Protein AF-A0A1Q5UHW2-F1 (afdb_monomer_lite)

Radius of gyration: 18.11 Å; chains: 1; bounding box: 44×53×43 Å

Sequence (191 aa):
MKVTAPILPFIASATASCLHGTSLLPRSADGLVEINSFNYTNTGGPLTWYGLSEKNFACSKGKHQSPIDIVTEDIDYAAANSIRFNVPSADNAKFENLGSGLAAFAVVGLVFELPYFSNSTPLFDSVFAHIDDIATPGTYTKTDHLDFTALVAHLNSHGIYRYTGSLTTPPCSEKVAWFLSTEPLPLNVQS

InterPro domains:
  IPR001148 Alpha carbonic anhydrase domain [PF00194] (104-188)
  IPR001148 Alpha carbonic anhydrase domain [PS51144] (1-191)
  IPR001148 Alpha carbonic anhydrase domain [SM01057] (38-190)
  IPR023561 Carbonic anhydrase, alpha-class [PTHR18952] (103-187)
  IPR036398 Alpha carbonic anhydrase domain superfamily [G3DSA:3.10.200.10] (30-102)
  IPR036398 Alpha carbonic anhydrase domain superfamily [G3DSA:3.10.200.10] (103-191)
  IPR036398 Alpha carbonic anhydrase domain superfamily [SSF51069] (37-189)

Structure (mmCIF, N/CA/C/O backbone):
data_AF-A0A1Q5UHW2-F1
#
_entry.id   AF-A0A1Q5UHW2-F1
#
loop_
_atom_site.group_PDB
_atom_site.id
_atom_site.type_symbol
_atom_site.label_atom_id
_atom_site.label_alt_id
_atom_site.label_comp_id
_atom_site.label_asym_id
_atom_site.label_entity_id
_atom_site.label_seq_id
_atom_site.pdbx_PDB_ins_code
_atom_site.Cartn_x
_atom_site.Cartn_y
_atom_site.Cartn_z
_atom_site.occupancy
_atom_site.B_iso_or_equiv
_atom_site.auth_seq_id
_atom_site.auth_comp_id
_atom_site.auth_asym_id
_atom_site.auth_atom_id
_atom_site.pdbx_PDB_model_num
ATOM 1 N N . MET A 1 1 ? 26.935 -30.442 13.841 1.00 35.56 1 MET A N 1
ATOM 2 C CA . MET A 1 1 ? 26.357 -29.257 14.510 1.00 35.56 1 MET A CA 1
ATOM 3 C C . MET A 1 1 ? 25.326 -28.677 13.550 1.00 35.56 1 MET A C 1
ATOM 5 O O . MET A 1 1 ? 25.718 -28.216 12.488 1.00 35.56 1 MET A O 1
ATOM 9 N N . L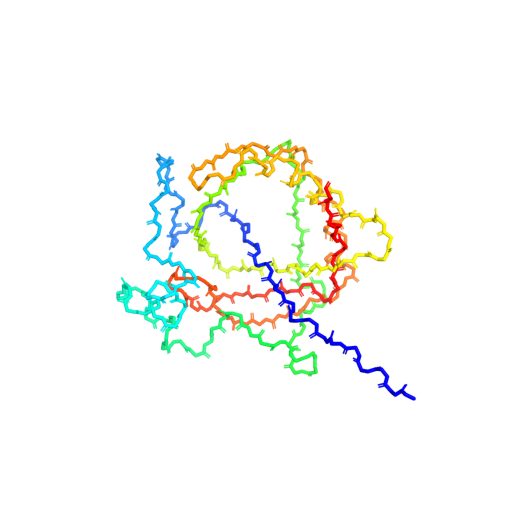YS A 1 2 ? 24.023 -28.853 13.812 1.00 31.08 2 LYS A N 1
ATOM 10 C CA . LYS A 1 2 ? 22.960 -28.304 12.953 1.00 31.08 2 LYS A CA 1
ATOM 11 C C . LYS A 1 2 ? 22.794 -26.830 13.314 1.00 31.08 2 LYS A C 1
ATOM 13 O O . LYS A 1 2 ? 22.415 -26.536 14.441 1.00 31.08 2 LYS A O 1
ATOM 18 N N . VAL A 1 3 ? 23.135 -25.935 12.394 1.00 34.44 3 VAL A N 1
ATOM 19 C CA . VAL A 1 3 ? 22.893 -24.497 12.547 1.00 34.44 3 VAL A CA 1
ATOM 20 C C . VAL A 1 3 ? 21.499 -24.223 11.997 1.00 34.44 3 VAL A C 1
ATOM 22 O O . VAL A 1 3 ? 21.276 -24.298 10.794 1.00 34.44 3 VAL A O 1
ATOM 25 N N . THR A 1 4 ? 20.544 -23.984 12.886 1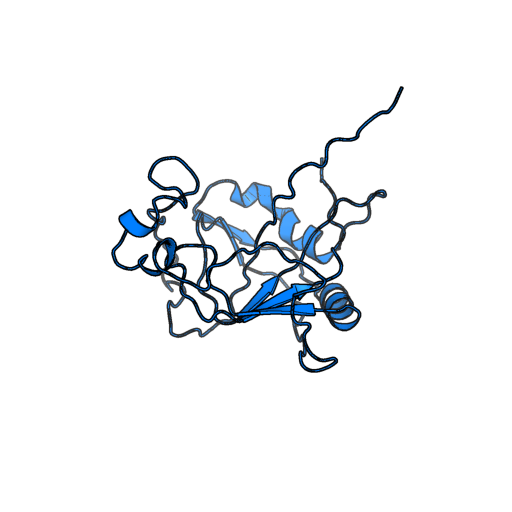.00 39.56 4 THR A N 1
ATOM 26 C CA . THR A 1 4 ? 19.219 -23.456 12.547 1.00 39.56 4 THR A CA 1
ATOM 27 C C . THR A 1 4 ? 19.323 -21.937 12.448 1.00 39.56 4 THR A C 1
ATOM 29 O O . THR A 1 4 ? 19.597 -21.280 13.451 1.00 39.56 4 THR A O 1
ATOM 32 N N . ALA A 1 5 ? 19.149 -21.391 11.244 1.00 34.75 5 ALA A N 1
ATOM 33 C CA . ALA A 1 5 ? 19.061 -19.951 11.018 1.00 34.75 5 ALA A CA 1
ATOM 34 C C . ALA A 1 5 ? 17.704 -19.418 11.529 1.00 34.75 5 ALA A C 1
ATOM 36 O O . ALA A 1 5 ? 16.680 -20.056 11.272 1.00 34.75 5 ALA A O 1
ATOM 37 N N . PRO A 1 6 ? 17.667 -18.287 12.254 1.00 36.50 6 PRO A N 1
ATOM 38 C CA . PRO A 1 6 ? 16.417 -17.685 12.694 1.00 36.50 6 PRO A CA 1
ATOM 39 C C . PRO A 1 6 ? 15.762 -16.943 11.522 1.00 36.50 6 PRO A C 1
ATOM 41 O O . PRO A 1 6 ? 16.380 -16.086 10.896 1.00 36.50 6 PRO A O 1
ATOM 44 N N . ILE A 1 7 ? 14.506 -17.279 11.233 1.00 43.00 7 ILE A N 1
ATOM 45 C CA . ILE A 1 7 ? 13.646 -16.531 10.311 1.00 43.00 7 ILE A CA 1
ATOM 46 C C . ILE A 1 7 ? 13.223 -15.252 11.047 1.00 43.00 7 ILE A C 1
ATOM 48 O O . ILE A 1 7 ? 12.506 -15.325 12.047 1.00 43.00 7 ILE A O 1
ATOM 52 N N . LEU A 1 8 ? 13.723 -14.092 10.609 1.00 34.31 8 LEU A N 1
ATOM 53 C CA . LEU A 1 8 ? 13.284 -12.792 11.122 1.00 34.31 8 LEU A CA 1
ATOM 54 C C . LEU A 1 8 ? 11.838 -12.527 10.654 1.00 34.31 8 LEU A C 1
ATOM 56 O O . LEU A 1 8 ? 11.541 -12.765 9.482 1.00 34.31 8 LEU A O 1
ATOM 60 N N . PRO A 1 9 ? 10.937 -12.023 11.515 1.00 38.31 9 PRO A N 1
ATOM 61 C CA . PRO A 1 9 ? 9.596 -11.641 11.093 1.00 38.31 9 PRO A CA 1
ATOM 62 C C . PRO A 1 9 ? 9.673 -10.402 10.190 1.00 38.31 9 PRO A C 1
ATOM 64 O O . PRO A 1 9 ? 10.181 -9.354 10.591 1.00 38.31 9 PRO A O 1
ATOM 67 N N . PHE A 1 10 ? 9.182 -10.543 8.960 1.00 42.97 10 PHE A N 1
ATOM 68 C CA . PHE A 1 10 ? 9.087 -9.474 7.971 1.00 42.97 10 PHE A CA 1
ATOM 69 C C . PHE A 1 10 ? 8.104 -8.397 8.449 1.00 42.97 10 PHE A C 1
ATOM 71 O O . PHE A 1 10 ? 6.926 -8.673 8.677 1.00 42.97 10 PHE A O 1
ATOM 78 N N . ILE A 1 11 ? 8.572 -7.156 8.585 1.00 38.97 11 ILE A N 1
ATOM 79 C CA . ILE A 1 11 ? 7.688 -5.998 8.735 1.00 38.97 11 ILE A CA 1
ATOM 80 C C . ILE A 1 11 ? 7.266 -5.595 7.322 1.00 38.97 11 ILE A C 1
ATOM 82 O O . ILE A 1 11 ? 8.041 -4.991 6.588 1.00 38.97 11 ILE A O 1
ATOM 86 N N . ALA A 1 12 ? 6.045 -5.952 6.928 1.00 34.69 12 ALA A N 1
ATOM 87 C CA . ALA A 1 12 ? 5.443 -5.436 5.707 1.00 34.69 12 ALA A CA 1
ATOM 88 C C . ALA A 1 12 ? 5.125 -3.944 5.904 1.00 34.69 12 ALA A C 1
ATOM 90 O O . ALA A 1 12 ? 4.201 -3.582 6.635 1.00 34.69 12 ALA A O 1
ATOM 91 N N . SER A 1 13 ? 5.897 -3.062 5.276 1.00 38.38 13 SER A N 1
ATOM 92 C CA . SER A 1 13 ? 5.564 -1.644 5.173 1.00 38.38 13 SER A CA 1
ATOM 93 C C . SER A 1 13 ? 4.430 -1.474 4.158 1.00 38.38 13 SER A C 1
ATOM 95 O O . SER A 1 13 ? 4.624 -1.575 2.950 1.00 38.38 13 SER A O 1
ATOM 97 N N . ALA A 1 14 ? 3.211 -1.231 4.643 1.00 37.59 14 ALA A N 1
ATOM 98 C CA . ALA A 1 14 ? 2.084 -0.893 3.779 1.00 37.59 14 ALA A CA 1
ATOM 99 C C . ALA A 1 14 ? 2.210 0.571 3.325 1.00 37.59 14 ALA A C 1
ATOM 101 O O . ALA A 1 14 ? 2.026 1.492 4.121 1.00 37.59 14 ALA A O 1
ATOM 102 N N . THR A 1 15 ? 2.522 0.795 2.050 1.00 40.50 15 THR A N 1
ATOM 103 C CA . THR A 1 15 ? 2.452 2.119 1.420 1.00 40.50 15 THR A CA 1
ATOM 104 C C . THR A 1 15 ? 1.092 2.277 0.734 1.00 40.50 15 THR A C 1
ATOM 106 O O . THR A 1 15 ? 0.616 1.373 0.053 1.00 40.50 15 THR A O 1
ATOM 109 N N . ALA A 1 16 ? 0.425 3.417 0.936 1.00 42.56 16 ALA A N 1
ATOM 110 C CA . ALA A 1 16 ? -0.836 3.745 0.270 1.00 42.56 16 ALA A CA 1
ATOM 111 C C . ALA A 1 16 ? -0.651 5.015 -0.569 1.00 42.56 16 ALA A C 1
ATOM 113 O O . ALA A 1 16 ? -0.329 6.074 -0.035 1.00 42.56 16 ALA A O 1
ATOM 114 N N . SER A 1 17 ? -0.847 4.917 -1.885 1.00 47.53 17 SER A N 1
ATOM 115 C CA . SER A 1 17 ? -0.866 6.060 -2.808 1.00 47.53 17 SER A CA 1
ATOM 116 C C . SER A 1 17 ? -2.320 6.478 -3.057 1.00 47.53 17 SER A C 1
ATOM 118 O O . SER A 1 17 ? -3.132 5.673 -3.510 1.00 47.53 17 SER A O 1
ATOM 120 N N . CYS A 1 18 ? -2.681 7.727 -2.753 1.00 47.00 18 CYS A N 1
ATOM 121 C CA . CYS A 1 18 ? -4.050 8.213 -2.954 1.00 47.00 18 CYS A CA 1
ATOM 122 C C . CYS A 1 18 ? -4.320 8.597 -4.415 1.00 47.00 18 CYS A C 1
ATOM 124 O O . CYS A 1 18 ? -3.629 9.451 -4.970 1.00 47.00 18 CYS A O 1
ATOM 126 N N . LEU A 1 19 ? -5.406 8.069 -4.991 1.00 39.47 19 LEU A N 1
ATOM 127 C CA . LEU A 1 19 ? -6.071 8.697 -6.136 1.00 39.47 19 LEU A CA 1
ATOM 128 C C . LEU A 1 19 ? -6.751 10.003 -5.681 1.00 39.47 19 LEU A C 1
ATOM 130 O O . LEU A 1 19 ? -7.392 10.050 -4.630 1.00 39.47 19 LEU A O 1
ATOM 134 N N . HIS A 1 20 ? -6.634 11.064 -6.478 1.00 41.94 20 HIS A N 1
ATOM 135 C CA . HIS A 1 20 ? -7.343 12.325 -6.245 1.00 41.94 20 HIS A CA 1
ATOM 136 C C . HIS A 1 20 ? -8.852 12.147 -6.530 1.00 41.94 20 HIS A C 1
ATOM 138 O O . HIS A 1 20 ? -9.208 11.531 -7.532 1.00 41.94 20 HIS A O 1
ATOM 144 N N . GLY A 1 21 ? -9.741 12.676 -5.673 1.00 39.75 21 GLY A N 1
ATOM 145 C CA . GLY A 1 21 ? -11.201 12.673 -5.905 1.00 39.75 21 GLY A CA 1
ATOM 146 C C . GLY A 1 21 ? -12.025 11.577 -5.207 1.00 39.75 21 GLY A C 1
ATOM 147 O O . GLY A 1 21 ? -13.152 11.311 -5.621 1.00 39.75 21 GLY A O 1
ATOM 148 N N . THR A 1 22 ? -11.514 10.934 -4.154 1.00 47.34 22 THR A N 1
ATOM 149 C CA . THR A 1 22 ? -12.295 9.971 -3.359 1.00 47.34 22 THR A CA 1
ATOM 150 C C . THR A 1 22 ? -13.309 10.682 -2.449 1.00 47.34 22 THR A C 1
ATOM 152 O O . THR A 1 22 ? -12.991 11.641 -1.749 1.00 47.34 22 THR A O 1
ATOM 155 N N . SER A 1 23 ? -14.564 10.223 -2.458 1.00 46.91 23 SER A N 1
ATOM 156 C CA . SER A 1 23 ? -15.692 10.878 -1.770 1.00 46.91 23 SER A CA 1
ATOM 157 C C . SER A 1 23 ? -15.819 10.546 -0.279 1.00 46.91 23 SER A C 1
ATOM 159 O O . SER A 1 23 ? -16.572 11.213 0.426 1.00 46.91 23 SER A O 1
ATOM 161 N N . LEU A 1 24 ? -15.109 9.523 0.211 1.00 39.88 24 LEU A N 1
ATOM 162 C CA . LEU A 1 24 ? -15.333 8.957 1.548 1.00 39.88 24 LEU A CA 1
ATOM 163 C C . LEU A 1 24 ? -14.324 9.362 2.627 1.00 39.88 24 LEU A C 1
ATOM 165 O O . LEU A 1 24 ? -14.382 8.772 3.693 1.00 39.88 24 LEU A O 1
ATOM 169 N N . LEU A 1 25 ? -13.454 10.346 2.372 1.00 48.97 25 LEU A N 1
ATOM 170 C CA . LEU A 1 25 ? -12.656 11.139 3.330 1.00 48.97 25 LEU A CA 1
ATOM 171 C C . LEU A 1 25 ? -11.681 11.982 2.475 1.00 48.97 25 LEU A C 1
ATOM 173 O O . LEU A 1 25 ? -10.545 11.558 2.248 1.00 48.97 25 LEU A O 1
ATOM 177 N N . PRO A 1 26 ? -12.126 13.114 1.892 1.00 45.94 26 PRO A N 1
ATOM 178 C CA . PRO A 1 26 ? -11.253 13.945 1.070 1.00 45.94 26 PRO A CA 1
ATOM 179 C C . PRO A 1 26 ? -10.066 14.434 1.905 1.00 45.94 26 PRO A C 1
ATOM 181 O O . PRO A 1 26 ? -10.216 14.753 3.085 1.00 45.94 26 PRO A O 1
ATOM 184 N N . ARG A 1 27 ? -8.879 14.505 1.288 1.00 49.78 27 ARG A N 1
ATOM 185 C CA . ARG A 1 27 ? -7.715 15.185 1.876 1.00 49.78 27 ARG A CA 1
ATOM 186 C C . ARG A 1 27 ? -8.180 16.569 2.343 1.00 49.78 27 ARG A C 1
ATOM 188 O O . ARG A 1 27 ? -8.762 17.293 1.536 1.00 49.78 27 ARG A O 1
ATOM 195 N N . SER A 1 28 ? -7.955 16.920 3.612 1.00 46.16 28 SER A N 1
ATOM 196 C CA . SER A 1 28 ? -8.239 18.278 4.090 1.00 46.16 28 SER A CA 1
ATOM 197 C C . SER A 1 28 ? -7.486 19.267 3.196 1.00 46.16 28 SER A C 1
ATOM 199 O O . SER A 1 28 ? -6.263 19.174 3.060 1.00 46.16 28 SER A O 1
ATOM 201 N N . ALA A 1 29 ? -8.221 20.154 2.520 1.00 42.12 29 ALA A N 1
ATOM 202 C CA . ALA A 1 29 ? -7.663 21.132 1.586 1.00 42.12 29 ALA A CA 1
ATOM 203 C C . ALA A 1 29 ? -6.783 22.178 2.298 1.00 42.12 29 ALA A C 1
ATOM 205 O O . ALA A 1 29 ? -5.965 22.836 1.658 1.00 42.12 29 ALA A O 1
ATOM 206 N N . ASP A 1 30 ? -6.905 22.268 3.625 1.00 47.06 30 ASP A N 1
ATOM 207 C CA . ASP A 1 30 ? -6.376 23.364 4.435 1.00 47.06 30 ASP A CA 1
ATOM 208 C C . ASP A 1 30 ? -4.970 23.082 4.999 1.00 47.06 30 ASP A C 1
ATOM 210 O O . ASP A 1 30 ? -4.436 23.867 5.777 1.00 47.06 30 ASP A O 1
ATOM 214 N N . GLY A 1 31 ? -4.345 21.957 4.627 1.00 47.44 31 GLY A N 1
ATOM 215 C CA . GLY A 1 31 ? -2.954 21.641 4.985 1.00 47.44 31 GLY A CA 1
ATOM 216 C C . GLY A 1 31 ? -2.706 21.290 6.459 1.00 47.44 31 GLY A C 1
ATOM 217 O O . GLY A 1 31 ? -1.587 20.925 6.808 1.00 47.44 31 GLY A O 1
ATOM 218 N N . LEU A 1 32 ? -3.729 21.344 7.314 1.00 41.62 32 LEU A N 1
ATOM 219 C CA . LEU A 1 32 ? -3.680 20.834 8.681 1.00 41.62 32 LEU A CA 1
ATOM 220 C C . LEU A 1 32 ? -4.020 19.339 8.663 1.00 41.62 32 LEU A C 1
ATOM 222 O O . LEU A 1 32 ? -5.180 18.952 8.515 1.00 41.62 32 LEU A O 1
ATOM 226 N N . VAL A 1 33 ? -2.997 18.491 8.783 1.00 50.28 33 VAL A N 1
ATOM 227 C CA . VAL A 1 33 ? -3.185 17.065 9.075 1.00 50.28 33 VAL A CA 1
ATOM 228 C C . VAL A 1 33 ? -3.560 16.974 10.549 1.00 50.28 33 VAL A C 1
ATOM 230 O O . VAL A 1 33 ? -2.732 17.236 11.419 1.00 50.28 33 VAL A O 1
ATOM 233 N N . GLU A 1 34 ? -4.824 16.670 10.837 1.00 51.22 34 GLU A N 1
ATOM 234 C CA . GLU A 1 34 ? -5.264 16.412 12.206 1.00 51.22 34 GLU A CA 1
ATOM 235 C C . GLU A 1 34 ? -4.434 15.238 12.749 1.00 51.22 34 GLU A C 1
ATOM 237 O O . GLU A 1 34 ? -4.428 14.153 12.162 1.00 51.22 34 GLU A O 1
ATOM 242 N N . ILE A 1 35 ? -3.659 15.471 13.814 1.00 52.88 35 ILE A N 1
ATOM 243 C CA . ILE A 1 35 ? -2.820 14.427 14.409 1.00 52.88 35 ILE A CA 1
ATOM 244 C C . ILE A 1 35 ? -3.775 13.365 14.941 1.00 52.88 35 ILE A C 1
ATOM 246 O O . ILE A 1 35 ? -4.515 13.596 15.898 1.00 52.88 35 ILE A O 1
ATOM 250 N N . ASN A 1 36 ? -3.795 12.220 14.264 1.00 61.56 36 ASN A N 1
ATOM 251 C CA . ASN A 1 36 ? -4.716 11.143 14.571 1.00 61.56 36 ASN A CA 1
ATOM 252 C C . ASN A 1 36 ? -4.558 10.695 16.032 1.00 61.56 36 ASN A C 1
ATOM 254 O O . ASN A 1 36 ? -3.453 10.596 16.560 1.00 61.56 36 ASN A O 1
ATOM 258 N N . SER A 1 37 ? -5.678 10.395 16.689 1.00 71.69 37 SER A N 1
ATOM 259 C CA . SER A 1 37 ? -5.693 9.941 18.087 1.00 71.69 37 SER A CA 1
ATOM 260 C C . SER A 1 37 ? -5.174 8.511 18.271 1.00 71.69 37 SER A C 1
ATOM 262 O O . SER A 1 37 ? -4.973 8.069 19.403 1.00 71.69 37 SER A O 1
ATOM 264 N N . PHE A 1 38 ? -4.969 7.778 17.174 1.00 84.25 38 PHE A N 1
ATOM 265 C CA . PHE A 1 38 ? -4.442 6.422 17.182 1.00 84.25 38 PHE A CA 1
ATOM 266 C C . PHE A 1 38 ? -2.930 6.408 16.952 1.00 84.25 38 PHE A C 1
ATOM 268 O O . PHE A 1 38 ? -2.366 7.278 16.296 1.00 84.25 38 PHE A O 1
ATOM 275 N N . ASN A 1 39 ? -2.270 5.382 17.474 1.00 84.88 39 ASN A N 1
ATOM 276 C CA . ASN A 1 39 ? -0.865 5.098 17.222 1.00 84.88 39 ASN A CA 1
ATOM 277 C C . ASN A 1 39 ? -0.664 3.571 17.185 1.00 84.88 39 ASN A C 1
ATOM 279 O O . ASN A 1 39 ? -1.616 2.816 16.983 1.00 84.88 39 ASN A O 1
ATOM 283 N N . TYR A 1 40 ? 0.574 3.109 17.345 1.00 88.62 40 TYR A N 1
ATOM 284 C CA . TYR A 1 40 ? 0.910 1.683 17.331 1.00 88.62 40 TYR A CA 1
ATOM 285 C C . TYR A 1 40 ? 1.400 1.150 18.687 1.00 88.62 40 TYR A C 1
ATOM 287 O O . TYR A 1 40 ? 1.959 0.059 18.754 1.00 88.62 40 TYR A O 1
ATOM 295 N N . THR A 1 41 ? 1.206 1.896 19.779 1.00 83.75 41 THR A N 1
ATOM 296 C CA . THR A 1 41 ? 1.724 1.553 21.111 1.00 83.75 41 THR A CA 1
ATOM 297 C C . THR A 1 41 ? 0.679 1.722 22.216 1.00 83.75 41 THR A C 1
ATOM 299 O O . THR A 1 41 ? -0.230 2.547 22.147 1.00 83.75 41 THR A O 1
ATOM 302 N N . ASN A 1 42 ? 0.827 0.950 23.296 1.00 88.94 42 ASN A N 1
ATOM 303 C CA . ASN A 1 42 ? 0.008 1.077 24.507 1.00 88.94 42 ASN A CA 1
ATOM 304 C C . ASN A 1 42 ? -1.507 1.132 24.202 1.00 88.94 42 ASN A C 1
ATOM 306 O O . ASN A 1 42 ? -2.022 0.358 23.399 1.00 88.94 42 ASN A O 1
ATOM 310 N N . THR A 1 43 ? -2.223 2.057 24.845 1.00 88.31 43 THR A N 1
ATOM 311 C CA . THR A 1 43 ? -3.672 2.259 24.713 1.00 88.31 43 THR A CA 1
ATOM 312 C C . THR A 1 43 ? -4.089 2.963 23.424 1.00 88.31 43 THR A C 1
ATOM 314 O O . THR A 1 43 ? -5.283 3.010 23.132 1.00 88.31 43 THR A O 1
ATOM 317 N N . GLY A 1 44 ? -3.142 3.490 22.646 1.00 86.38 44 GLY A N 1
ATOM 318 C CA . GLY A 1 44 ? -3.404 4.026 21.310 1.00 86.38 44 GLY A CA 1
ATOM 319 C C . GLY A 1 44 ? -3.220 2.992 20.199 1.00 86.38 44 GLY A C 1
ATOM 320 O O . GLY A 1 44 ? -3.492 3.316 19.046 1.00 86.38 44 GLY A O 1
ATOM 321 N N . GLY A 1 45 ? -2.759 1.781 20.534 1.00 89.25 45 GLY A N 1
ATOM 322 C CA . GLY A 1 45 ? -2.359 0.740 19.594 1.00 89.25 45 GLY A CA 1
ATOM 323 C C . GLY A 1 45 ? -3.506 -0.076 18.977 1.00 89.25 45 GLY A C 1
ATOM 324 O O . GLY A 1 45 ? -4.669 0.069 19.360 1.00 89.25 45 GLY A O 1
ATOM 325 N N . PRO A 1 46 ? -3.182 -1.006 18.056 1.00 91.81 46 PRO A N 1
ATOM 326 C CA . PRO A 1 46 ? -4.173 -1.736 17.262 1.00 91.81 46 PRO A CA 1
ATOM 327 C C . PRO A 1 46 ? -5.201 -2.521 18.077 1.00 91.81 46 PRO A C 1
ATOM 329 O O . PRO A 1 46 ? -6.375 -2.567 17.720 1.00 91.81 46 PRO A O 1
ATOM 332 N N . LEU A 1 47 ? -4.785 -3.082 19.218 1.00 91.81 47 LEU A N 1
ATOM 333 C CA . LEU A 1 47 ? -5.664 -3.855 20.102 1.00 91.81 47 LEU A CA 1
ATOM 334 C C . LEU A 1 47 ? -6.774 -3.008 20.746 1.00 91.81 47 LEU A C 1
ATOM 336 O O . LEU A 1 47 ? -7.764 -3.557 21.226 1.00 91.81 47 LEU A O 1
ATOM 340 N N . THR A 1 48 ? -6.621 -1.682 20.769 1.00 93.12 48 THR A N 1
ATOM 341 C CA . THR A 1 48 ? -7.540 -0.748 21.428 1.00 93.12 48 THR A CA 1
ATOM 342 C C . THR A 1 48 ? -8.131 0.293 20.482 1.00 93.12 48 THR A C 1
ATOM 344 O O . THR A 1 48 ? -8.942 1.101 20.931 1.00 93.12 48 THR A O 1
ATOM 347 N N . TRP A 1 49 ? -7.825 0.259 19.178 1.00 92.25 49 TRP A N 1
ATOM 348 C CA . TRP A 1 49 ? -8.338 1.228 18.197 1.00 92.25 49 TRP A CA 1
ATOM 349 C C . TRP A 1 49 ? -9.860 1.379 18.216 1.00 92.25 49 TRP A C 1
ATOM 351 O O . TRP A 1 49 ? -10.359 2.498 18.105 1.00 92.25 49 TRP A O 1
ATOM 361 N N . TYR A 1 50 ? -10.599 0.287 18.433 1.00 93.00 50 TYR A N 1
ATOM 362 C CA . TYR A 1 50 ? -12.057 0.309 18.602 1.00 93.00 50 TYR A CA 1
ATOM 363 C C . TYR A 1 50 ? -12.526 1.251 19.726 1.00 93.00 50 TYR A C 1
ATOM 365 O O . TYR A 1 50 ? -13.558 1.899 19.600 1.00 93.00 50 TYR A O 1
ATOM 373 N N . GLY A 1 51 ? -11.769 1.344 20.822 1.00 91.06 51 GLY A N 1
ATOM 374 C CA . GLY A 1 51 ? -12.102 2.185 21.973 1.00 91.06 51 GLY A CA 1
ATOM 375 C C . GLY A 1 51 ? -11.759 3.666 21.797 1.00 91.06 51 GLY A C 1
ATOM 376 O O . GLY A 1 51 ? -12.179 4.474 22.618 1.00 91.06 51 GLY A O 1
ATOM 377 N N . LEU A 1 52 ? -11.012 4.037 20.750 1.00 89.56 52 LEU A N 1
ATOM 378 C CA . LEU A 1 52 ? -10.606 5.428 20.506 1.00 89.56 52 LEU A CA 1
ATOM 379 C C . LEU A 1 52 ? -11.720 6.271 19.873 1.00 89.56 52 LEU A C 1
ATOM 381 O O . LEU A 1 52 ? -11.734 7.491 20.014 1.00 89.56 52 LEU A O 1
ATOM 385 N N . SER A 1 53 ? -12.633 5.636 19.137 1.00 88.81 53 SER A N 1
ATOM 386 C CA . SER A 1 53 ? -13.755 6.300 18.479 1.00 88.81 53 SER A CA 1
ATOM 387 C C . SER A 1 53 ? -14.816 5.281 18.087 1.00 88.81 53 SER A C 1
ATOM 389 O O . SER A 1 53 ? -14.487 4.205 17.592 1.00 88.81 53 SER A O 1
ATOM 391 N N . GLU A 1 54 ? -16.090 5.659 18.180 1.00 86.88 54 GLU A N 1
ATOM 392 C CA . GLU A 1 54 ? -17.211 4.847 17.681 1.00 86.88 54 GLU A CA 1
ATOM 393 C C . GLU A 1 54 ? -17.083 4.515 16.183 1.00 86.88 54 GLU A C 1
ATOM 395 O O . GLU A 1 54 ? -17.560 3.478 15.723 1.00 86.88 54 GLU A O 1
ATOM 400 N N . LYS A 1 55 ? -16.378 5.361 15.417 1.00 87.38 55 LYS A N 1
ATOM 401 C CA . LYS A 1 55 ? -16.108 5.142 13.987 1.00 87.38 55 LYS A CA 1
ATOM 402 C C . LYS A 1 55 ? -15.204 3.934 13.726 1.00 87.38 55 LYS A C 1
ATOM 404 O O . LYS A 1 55 ? -15.237 3.388 12.629 1.00 87.38 55 LYS A O 1
ATOM 409 N N . ASN A 1 56 ? -14.445 3.478 14.722 1.00 91.19 56 ASN A N 1
ATOM 410 C CA . ASN A 1 56 ? -13.478 2.386 14.599 1.00 91.19 56 ASN A CA 1
ATOM 411 C C . ASN A 1 56 ? -14.112 1.009 14.848 1.00 91.19 56 ASN A C 1
ATOM 413 O O . ASN A 1 56 ? -13.415 0.049 15.179 1.00 91.19 56 ASN A O 1
ATOM 417 N N . PHE A 1 57 ? -15.437 0.896 14.696 1.00 92.44 57 PHE A N 1
ATOM 418 C CA . PHE A 1 57 ? -16.181 -0.335 14.950 1.00 92.44 57 PHE A CA 1
ATOM 419 C C . PHE A 1 57 ? -15.587 -1.549 14.217 1.00 92.44 57 PHE A C 1
ATOM 421 O O . PHE A 1 57 ? -15.414 -2.624 14.803 1.00 92.44 57 PHE A O 1
ATOM 428 N N . ALA A 1 58 ? -15.219 -1.359 12.946 1.00 93.00 58 ALA A N 1
ATOM 429 C CA . ALA A 1 58 ? -14.667 -2.416 12.108 1.00 93.00 58 ALA A CA 1
ATOM 430 C C . ALA A 1 58 ? -13.318 -2.945 12.626 1.00 93.00 58 ALA A C 1
ATOM 432 O O . ALA A 1 58 ? -13.086 -4.145 12.532 1.00 93.00 58 ALA A O 1
ATOM 433 N N . CYS A 1 59 ? -12.507 -2.113 13.292 1.00 92.25 59 CYS A N 1
ATOM 434 C CA . CYS A 1 59 ? -11.191 -2.507 13.811 1.00 92.25 59 CYS A CA 1
ATOM 435 C C . CYS A 1 59 ? -11.239 -3.652 14.840 1.00 92.25 59 CYS A C 1
ATOM 437 O O . CYS A 1 59 ? -10.228 -4.298 15.083 1.00 92.25 59 CYS A O 1
ATOM 439 N N . SER A 1 60 ? -12.391 -3.906 15.474 1.00 94.69 60 SER A N 1
ATOM 440 C CA . SER A 1 60 ? -12.566 -5.035 16.406 1.00 94.69 60 SER A CA 1
ATOM 441 C C . SER A 1 60 ? -13.661 -6.010 15.984 1.00 94.69 60 SER A C 1
ATOM 443 O O . SER A 1 60 ? -13.585 -7.195 16.307 1.00 94.69 60 SER A O 1
ATOM 445 N N . LYS A 1 61 ? -14.717 -5.522 15.325 1.00 95.75 61 LYS A N 1
ATOM 446 C CA . LYS A 1 61 ? -15.907 -6.323 15.000 1.00 95.75 61 LYS A CA 1
ATOM 447 C C . LYS A 1 61 ? -15.989 -6.725 13.529 1.00 95.75 61 LYS A C 1
ATOM 449 O O . LYS A 1 61 ? -16.870 -7.512 13.180 1.00 95.75 61 LYS A O 1
ATOM 454 N N . GLY A 1 62 ? -15.107 -6.190 12.687 1.00 94.25 62 GLY A N 1
ATOM 455 C CA . GLY A 1 62 ? -14.961 -6.602 11.298 1.00 94.25 62 GLY A CA 1
ATOM 456 C C . GLY A 1 62 ? -14.594 -8.083 11.185 1.00 94.25 62 GLY A C 1
ATOM 457 O O . GLY A 1 62 ? -13.976 -8.656 12.081 1.00 94.25 62 GLY A O 1
ATOM 458 N N . LYS A 1 63 ? -15.008 -8.712 10.088 1.00 96.75 63 LYS A N 1
ATOM 459 C CA . LYS A 1 63 ? -14.736 -10.124 9.769 1.00 96.75 63 LYS A CA 1
ATOM 460 C C . LYS A 1 63 ? -13.805 -10.299 8.568 1.00 96.75 63 LYS A C 1
ATOM 462 O O . LYS A 1 63 ? -13.375 -11.413 8.303 1.00 96.75 63 LYS A O 1
ATOM 467 N N . HIS A 1 64 ? -13.496 -9.214 7.868 1.00 95.62 64 HIS A N 1
ATOM 468 C CA . HIS A 1 64 ? -12.643 -9.162 6.685 1.00 95.62 64 HIS A CA 1
ATOM 469 C C . HIS A 1 64 ? -11.600 -8.057 6.885 1.00 95.62 64 HIS A C 1
ATOM 471 O O . HIS A 1 64 ? -11.548 -7.080 6.137 1.00 95.62 64 HIS A O 1
ATOM 477 N N . GLN A 1 65 ? -10.829 -8.177 7.967 1.00 95.69 65 GLN A N 1
ATOM 478 C CA . GLN A 1 65 ? -9.791 -7.217 8.330 1.00 95.69 65 GLN A CA 1
ATOM 479 C C . GLN A 1 65 ? -8.467 -7.530 7.625 1.00 95.69 65 GLN A C 1
ATOM 481 O O . GLN A 1 65 ? -8.164 -8.685 7.338 1.00 95.69 65 GLN A O 1
ATOM 486 N N . SER A 1 66 ? -7.686 -6.483 7.379 1.00 95.69 66 SER A N 1
ATOM 487 C CA . SER A 1 66 ? -6.323 -6.531 6.849 1.00 95.69 66 SER A CA 1
ATOM 488 C C . SER A 1 66 ? -5.324 -5.984 7.884 1.00 95.69 66 SER A C 1
ATOM 490 O O . SER A 1 66 ? -5.681 -5.084 8.648 1.00 95.69 66 SER A O 1
ATOM 492 N N . PRO A 1 67 ? -4.057 -6.440 7.881 1.00 95.88 67 PRO A N 1
ATOM 493 C CA . PRO A 1 67 ? -3.490 -7.440 6.972 1.00 95.88 67 PRO A CA 1
ATOM 494 C C . PRO A 1 67 ? -3.904 -8.876 7.339 1.00 95.88 67 PRO A C 1
ATOM 496 O O . PRO A 1 67 ? -4.410 -9.124 8.431 1.00 95.88 67 PRO A O 1
ATOM 499 N N . ILE A 1 68 ? -3.668 -9.811 6.415 1.00 95.25 68 ILE A N 1
ATOM 500 C CA . ILE A 1 68 ? -3.825 -11.259 6.614 1.00 95.25 68 ILE A CA 1
ATOM 501 C C . ILE A 1 68 ? -2.508 -11.970 6.299 1.00 95.25 68 ILE A C 1
ATOM 503 O O . ILE A 1 68 ? -1.678 -11.431 5.566 1.00 95.25 68 ILE A O 1
ATOM 507 N N . ASP A 1 69 ? -2.341 -13.180 6.827 1.00 96.31 69 ASP A N 1
ATOM 508 C CA . ASP A 1 69 ? -1.291 -14.088 6.369 1.00 96.31 69 ASP A CA 1
ATOM 509 C C . ASP A 1 69 ? -1.664 -14.645 4.986 1.00 96.31 69 ASP A C 1
ATOM 511 O O . ASP A 1 69 ? -2.787 -15.120 4.789 1.00 96.31 69 ASP A O 1
ATOM 515 N N . ILE A 1 70 ? -0.753 -14.538 4.017 1.00 95.25 70 ILE A N 1
ATOM 516 C CA . ILE A 1 70 ? -0.992 -14.999 2.645 1.00 95.25 70 ILE A CA 1
ATOM 517 C C . ILE A 1 70 ? -0.480 -16.430 2.522 1.00 95.25 70 ILE A C 1
ATOM 519 O O . ILE A 1 70 ? 0.714 -16.671 2.351 1.00 95.25 70 ILE A O 1
ATOM 523 N N . VAL A 1 71 ? -1.413 -17.379 2.555 1.00 96.31 71 VAL A N 1
ATOM 524 C CA . VAL A 1 71 ? -1.151 -18.780 2.220 1.00 96.31 71 VAL A CA 1
ATOM 525 C C . VAL A 1 71 ? -1.278 -18.931 0.706 1.00 96.31 71 VAL A C 1
ATOM 527 O O . VAL A 1 71 ? -2.375 -18.859 0.158 1.00 96.31 71 VAL A O 1
ATOM 530 N N . THR A 1 72 ? -0.147 -19.096 0.019 1.00 93.81 72 THR A N 1
ATOM 531 C CA . THR A 1 72 ? -0.058 -19.035 -1.453 1.00 93.81 72 THR A CA 1
ATOM 532 C C . THR A 1 72 ? -0.882 -20.106 -2.172 1.00 93.81 72 THR A C 1
ATOM 534 O O . THR A 1 72 ? -1.286 -19.898 -3.312 1.00 93.81 72 THR A O 1
ATOM 537 N N . GLU A 1 73 ? -1.158 -21.226 -1.504 1.00 94.62 73 GLU A N 1
ATOM 538 C CA . GLU A 1 73 ? -1.976 -22.329 -2.023 1.00 94.62 73 GLU A CA 1
ATOM 539 C C . GLU A 1 73 ? -3.489 -22.040 -1.957 1.00 94.62 73 GLU A C 1
ATOM 541 O O . GLU A 1 73 ? -4.245 -22.593 -2.754 1.00 94.62 73 GLU A O 1
ATOM 546 N N . ASP A 1 74 ? -3.918 -21.140 -1.063 1.00 95.56 74 ASP A N 1
ATOM 547 C CA . ASP A 1 74 ? -5.331 -20.887 -0.732 1.00 95.56 74 ASP A CA 1
ATOM 548 C C . ASP A 1 74 ? -5.813 -19.474 -1.121 1.00 95.56 74 ASP A C 1
ATOM 550 O O . ASP A 1 74 ? -6.957 -19.096 -0.854 1.00 95.56 74 ASP A O 1
ATOM 554 N N . ILE A 1 75 ? -4.948 -18.665 -1.736 1.00 97.12 75 ILE A N 1
ATOM 555 C CA . ILE A 1 75 ? -5.237 -17.279 -2.116 1.00 97.12 75 ILE A CA 1
ATOM 556 C C . ILE A 1 75 ? -5.624 -17.167 -3.595 1.00 97.12 75 ILE A C 1
ATOM 558 O O . ILE A 1 75 ? -5.051 -17.815 -4.473 1.00 97.12 75 ILE A O 1
ATOM 562 N N . ASP A 1 76 ? -6.572 -16.279 -3.893 1.00 97.44 76 ASP A N 1
ATOM 563 C CA . ASP A 1 76 ? -6.934 -15.970 -5.273 1.00 97.44 76 ASP A CA 1
ATOM 564 C C . ASP A 1 76 ? -5.825 -15.176 -5.978 1.00 97.44 76 ASP A C 1
ATOM 566 O O . ASP A 1 76 ? -5.232 -14.244 -5.427 1.00 97.44 76 ASP A O 1
ATOM 570 N N . TYR A 1 77 ? -5.630 -15.468 -7.262 1.00 97.00 77 TYR A N 1
ATOM 571 C CA . TYR A 1 77 ? -4.811 -14.660 -8.160 1.00 97.00 77 TYR A CA 1
ATOM 572 C C . TYR A 1 77 ? -5.702 -13.784 -9.040 1.00 97.00 77 TYR A C 1
ATOM 574 O O . TYR A 1 77 ? -6.769 -14.197 -9.508 1.00 97.00 77 TYR A O 1
ATOM 582 N N . ALA A 1 78 ? -5.260 -12.560 -9.319 1.00 95.25 78 ALA A N 1
ATOM 583 C CA . ALA A 1 78 ? -5.885 -11.757 -10.355 1.00 95.25 78 ALA A CA 1
ATOM 584 C C . ALA A 1 78 ? -5.738 -12.465 -11.709 1.00 95.25 78 ALA A C 1
ATOM 586 O O . ALA A 1 78 ? -4.657 -12.928 -12.073 1.00 95.25 78 ALA A O 1
ATOM 587 N N . ALA A 1 79 ? -6.827 -12.524 -12.477 1.00 93.19 79 ALA A N 1
ATOM 588 C CA . ALA A 1 79 ? -6.779 -13.110 -13.808 1.00 93.19 79 ALA A CA 1
ATOM 589 C C . ALA A 1 79 ? -5.766 -12.355 -14.681 1.00 93.19 79 ALA A C 1
ATOM 591 O O . ALA A 1 79 ? -5.690 -11.120 -14.627 1.00 93.19 79 ALA A O 1
ATOM 592 N N . ALA A 1 80 ? -5.018 -13.088 -15.507 1.00 87.12 80 ALA A N 1
ATOM 593 C CA . ALA A 1 80 ? -4.072 -12.488 -16.440 1.00 87.12 80 ALA A CA 1
ATOM 594 C C . ALA A 1 80 ? -4.764 -11.383 -17.253 1.00 87.12 80 ALA A C 1
ATOM 596 O O . ALA A 1 80 ? -5.881 -11.563 -17.738 1.00 87.12 80 ALA A O 1
ATOM 597 N N . ASN A 1 81 ? -4.107 -10.229 -17.391 1.00 84.94 81 ASN A N 1
ATOM 598 C CA . ASN A 1 81 ? -4.629 -9.052 -18.092 1.00 84.94 81 ASN A CA 1
ATOM 599 C C . ASN A 1 81 ? -5.900 -8.396 -17.513 1.00 84.94 81 ASN A C 1
ATOM 601 O O . ASN A 1 81 ? -6.411 -7.462 -18.129 1.00 84.94 81 ASN A O 1
ATOM 605 N N . SER A 1 82 ? -6.405 -8.826 -16.351 1.00 89.00 82 SER A N 1
ATOM 606 C CA . SER A 1 82 ? -7.573 -8.189 -15.714 1.00 89.00 82 SER A CA 1
ATOM 607 C C . SER A 1 82 ? -7.258 -6.849 -15.047 1.00 89.00 82 SER A C 1
ATOM 609 O O . SER A 1 82 ? -8.167 -6.065 -14.784 1.00 89.00 82 SER A O 1
ATOM 611 N N . ILE A 1 83 ? -5.975 -6.570 -14.809 1.00 88.00 83 ILE A N 1
ATOM 612 C CA . ILE A 1 83 ? -5.488 -5.322 -14.225 1.00 88.00 83 ILE A CA 1
ATOM 613 C C . ILE A 1 83 ? -4.613 -4.613 -15.259 1.00 88.00 83 ILE A C 1
ATOM 615 O O . ILE A 1 83 ? -3.831 -5.237 -15.982 1.00 88.00 83 ILE A O 1
ATOM 619 N N . ARG A 1 84 ? -4.778 -3.294 -15.350 1.00 87.50 84 ARG A N 1
ATOM 620 C CA . ARG A 1 84 ? -3.969 -2.412 -16.189 1.00 87.50 84 ARG A CA 1
ATOM 621 C C . ARG A 1 84 ? -3.357 -1.346 -15.300 1.00 87.50 84 ARG A C 1
ATOM 623 O O . ARG A 1 84 ? -4.064 -0.472 -14.807 1.00 87.50 84 ARG A O 1
ATOM 630 N N . PHE A 1 85 ? -2.049 -1.427 -15.105 1.00 88.19 85 PHE A N 1
ATOM 631 C CA . PHE A 1 85 ? -1.303 -0.405 -14.388 1.00 88.19 85 PHE A CA 1
ATOM 632 C C . PHE A 1 85 ? -0.898 0.689 -15.375 1.00 88.19 85 PHE A C 1
ATOM 634 O O . PHE A 1 85 ? -0.160 0.433 -16.323 1.00 88.19 85 PHE A O 1
ATOM 641 N N . ASN A 1 86 ? -1.414 1.899 -15.169 1.00 87.69 86 ASN A N 1
ATOM 642 C CA . ASN A 1 86 ? -1.012 3.090 -15.910 1.00 87.69 86 ASN A CA 1
ATOM 643 C C . ASN A 1 86 ? -0.673 4.189 -14.906 1.00 87.69 86 ASN A C 1
ATOM 645 O O . ASN A 1 86 ? -1.556 4.913 -14.447 1.00 87.69 86 ASN A O 1
ATOM 649 N N . VAL A 1 87 ? 0.602 4.258 -14.540 1.00 88.38 87 VAL A N 1
ATOM 650 C CA . VAL A 1 87 ? 1.129 5.274 -13.632 1.00 88.38 87 VAL A CA 1
ATOM 651 C C . VAL A 1 87 ? 2.120 6.109 -14.440 1.00 88.38 87 VAL A C 1
ATOM 653 O O . VAL A 1 87 ? 3.204 5.611 -14.743 1.00 88.38 87 VAL A O 1
ATOM 656 N N . PRO A 1 88 ? 1.743 7.323 -14.879 1.00 89.94 88 PRO A N 1
ATOM 657 C CA . PRO A 1 88 ? 2.647 8.176 -15.635 1.00 89.94 88 PRO A CA 1
ATOM 658 C C . PRO A 1 88 ? 3.773 8.686 -14.734 1.00 89.94 88 PRO A C 1
ATOM 660 O O . PRO A 1 88 ? 3.579 8.864 -13.530 1.00 89.94 88 PRO A O 1
ATOM 663 N N . SER A 1 89 ? 4.932 8.960 -15.327 1.00 92.31 89 SER A N 1
ATOM 664 C CA . SER A 1 89 ? 6.027 9.623 -14.622 1.00 92.31 89 SER A CA 1
ATOM 665 C C . SER A 1 89 ? 5.603 11.005 -14.122 1.00 92.31 89 SER A C 1
ATOM 667 O O . SER A 1 89 ? 4.746 11.665 -14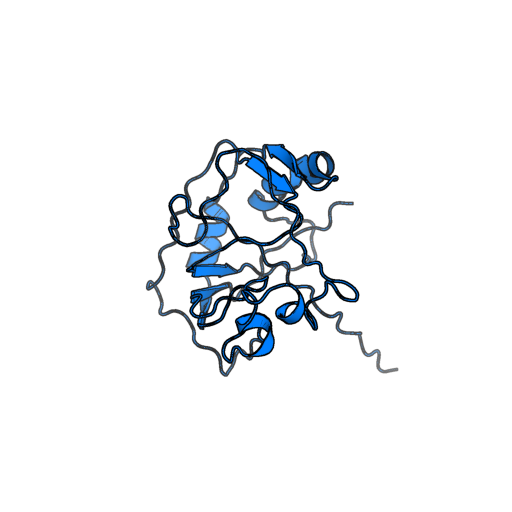.718 1.00 92.31 89 SER A O 1
ATOM 669 N N . ALA A 1 90 ? 6.213 11.448 -13.028 1.00 92.06 90 ALA A N 1
ATOM 670 C CA . ALA A 1 90 ? 5.937 12.740 -12.414 1.00 92.06 90 ALA A CA 1
ATOM 671 C C . ALA A 1 90 ? 7.241 13.485 -12.122 1.00 92.06 90 ALA A C 1
ATOM 673 O O . ALA A 1 90 ? 8.198 12.891 -11.637 1.00 92.06 90 ALA A O 1
ATOM 674 N N . ASP A 1 91 ? 7.270 14.796 -12.366 1.00 92.50 91 ASP A N 1
ATOM 675 C CA . ASP A 1 91 ? 8.457 15.620 -12.093 1.00 92.50 91 ASP A CA 1
ATOM 676 C C . ASP A 1 91 ? 8.824 15.653 -10.607 1.00 92.50 91 ASP A C 1
ATOM 678 O O . ASP A 1 91 ? 9.994 15.762 -10.261 1.00 92.50 91 ASP A O 1
ATOM 682 N N . ASN A 1 92 ? 7.814 15.618 -9.739 1.00 90.69 92 ASN A N 1
ATOM 683 C CA . ASN A 1 92 ? 7.929 15.484 -8.292 1.00 90.69 92 ASN A CA 1
ATOM 684 C C . ASN A 1 92 ? 6.554 15.158 -7.700 1.00 90.69 92 ASN A C 1
ATOM 686 O O . ASN A 1 92 ? 5.512 15.412 -8.314 1.00 90.69 92 ASN A O 1
ATOM 690 N N . ALA A 1 93 ? 6.552 14.661 -6.469 1.00 88.56 93 ALA A N 1
ATOM 691 C CA . ALA A 1 93 ? 5.370 14.549 -5.631 1.00 88.56 93 ALA A CA 1
ATOM 692 C C . ALA A 1 93 ? 5.608 15.223 -4.274 1.00 88.56 93 ALA A C 1
ATOM 694 O O . ALA A 1 93 ? 6.738 15.319 -3.795 1.00 88.56 93 ALA A O 1
ATOM 695 N N . LYS A 1 94 ? 4.526 15.674 -3.628 1.00 86.00 94 LYS A N 1
ATOM 696 C CA . LYS A 1 94 ? 4.577 16.103 -2.225 1.00 86.00 94 LYS A CA 1
ATOM 697 C C . LYS A 1 94 ? 4.805 14.868 -1.350 1.00 86.00 94 LYS A C 1
ATOM 699 O O . LYS A 1 94 ? 3.958 13.974 -1.350 1.00 86.00 94 LYS A O 1
ATOM 704 N N . PHE A 1 95 ? 5.908 14.845 -0.612 1.00 83.38 95 PHE A N 1
ATOM 705 C CA . PHE A 1 95 ? 6.258 13.774 0.314 1.00 83.38 95 PHE A CA 1
ATOM 706 C C . PHE A 1 95 ? 6.048 14.264 1.745 1.00 83.38 95 PHE A C 1
ATOM 708 O O . PHE A 1 95 ? 6.610 15.282 2.137 1.00 83.38 95 PHE A O 1
ATOM 715 N N . GLU A 1 96 ? 5.174 13.600 2.499 1.00 79.75 96 GLU A N 1
ATOM 716 C CA . GLU A 1 96 ? 4.702 14.080 3.801 1.00 79.75 96 GLU A CA 1
ATOM 717 C C . GLU A 1 96 ? 4.827 12.993 4.859 1.00 79.75 96 GLU A C 1
ATOM 719 O O . GLU A 1 96 ? 4.456 11.840 4.626 1.00 79.75 96 GLU A O 1
ATOM 724 N N . ASN A 1 97 ? 5.241 13.386 6.059 1.00 75.06 97 ASN A N 1
ATOM 725 C CA . ASN A 1 97 ? 5.154 12.530 7.230 1.00 75.06 97 ASN A CA 1
ATOM 726 C C . ASN A 1 97 ? 3.805 12.756 7.923 1.00 75.06 97 ASN A C 1
ATOM 728 O O . ASN A 1 97 ? 3.650 13.649 8.755 1.00 75.06 97 ASN A O 1
ATOM 732 N N . LEU A 1 98 ? 2.804 11.954 7.558 1.00 64.88 98 LEU A N 1
ATOM 733 C CA . LEU A 1 98 ? 1.428 12.127 8.036 1.00 64.88 98 LEU A CA 1
ATOM 734 C C . LEU A 1 98 ? 1.198 11.650 9.478 1.00 64.88 98 LEU A C 1
ATOM 736 O O . LEU A 1 98 ? 0.134 11.912 10.040 1.00 64.88 98 LEU A O 1
ATOM 740 N N . GLY A 1 99 ? 2.125 10.875 10.053 1.00 54.84 99 GLY A N 1
ATOM 741 C CA . GLY A 1 99 ? 1.932 10.211 11.349 1.00 54.84 99 GLY A CA 1
ATOM 742 C C . GLY A 1 99 ? 0.710 9.280 11.418 1.00 54.84 99 GLY A C 1
ATOM 743 O O . GLY A 1 99 ? 0.326 8.864 12.507 1.00 54.84 99 GLY A O 1
ATOM 744 N N . SER A 1 100 ? 0.058 8.986 10.285 1.00 53.84 100 SER A N 1
ATOM 745 C CA . SER A 1 100 ? -1.215 8.268 10.229 1.00 53.84 100 SER A CA 1
ATOM 746 C C . SER A 1 100 ? -1.574 7.759 8.824 1.00 53.84 100 SER A C 1
ATOM 748 O O . SER A 1 100 ? -0.872 8.050 7.856 1.00 53.84 100 SER A O 1
ATOM 750 N N . GLY A 1 101 ? -2.636 6.947 8.734 1.00 51.34 101 GLY A N 1
ATOM 751 C CA . GLY A 1 101 ? -3.066 6.259 7.511 1.00 51.34 101 GLY A CA 1
ATOM 752 C C . GLY A 1 101 ? -4.116 7.014 6.688 1.00 51.34 101 GLY A C 1
ATOM 753 O O . GLY A 1 101 ? -4.741 7.964 7.153 1.00 51.34 101 GLY A O 1
ATOM 754 N N . LEU A 1 102 ? -4.305 6.567 5.444 1.00 55.09 102 LEU A N 1
ATOM 755 C CA . LEU A 1 102 ? -5.159 7.186 4.425 1.00 55.09 102 LEU A CA 1
ATOM 756 C C . LEU A 1 102 ? -6.319 6.254 4.032 1.00 55.09 102 LEU A C 1
ATOM 758 O O . LEU A 1 102 ? -6.215 5.033 4.144 1.00 55.09 102 LEU A O 1
ATOM 762 N N . ALA A 1 103 ? -7.421 6.823 3.538 1.00 53.09 103 ALA A N 1
ATOM 763 C CA . ALA A 1 103 ? -8.560 6.057 3.030 1.00 53.09 103 ALA A CA 1
ATOM 764 C C . ALA A 1 103 ? -8.356 5.640 1.559 1.00 53.09 103 ALA A C 1
ATOM 766 O O . ALA A 1 103 ? -8.014 6.469 0.716 1.00 53.09 103 ALA A O 1
ATOM 767 N N . ALA A 1 104 ? -8.626 4.371 1.239 1.00 59.47 104 ALA A N 1
ATOM 768 C CA . ALA A 1 104 ? -8.515 3.799 -0.106 1.00 59.47 104 ALA A CA 1
ATOM 769 C C . ALA A 1 104 ? -9.658 2.807 -0.403 1.00 59.47 104 ALA A C 1
ATOM 771 O O . ALA A 1 104 ? -10.147 2.129 0.496 1.00 59.47 104 ALA A O 1
ATOM 772 N N . PHE A 1 105 ? -10.075 2.707 -1.671 1.00 68.81 105 PHE A N 1
ATOM 773 C CA . PHE A 1 105 ? -11.063 1.714 -2.143 1.00 68.81 105 PHE A CA 1
ATOM 774 C C . PHE A 1 105 ? -10.412 0.476 -2.772 1.00 68.81 105 PHE A C 1
ATOM 776 O O . PHE A 1 105 ? -10.974 -0.618 -2.751 1.00 68.81 105 PHE A O 1
ATOM 783 N N . ALA A 1 106 ? -9.216 0.657 -3.321 1.00 85.19 106 ALA A N 1
ATOM 784 C CA . ALA A 1 106 ? -8.359 -0.398 -3.823 1.00 85.19 106 ALA A CA 1
ATOM 785 C C . ALA A 1 106 ? -6.916 -0.068 -3.435 1.00 85.19 106 ALA A C 1
ATOM 787 O O . ALA A 1 106 ? -6.541 1.107 -3.414 1.00 85.19 106 ALA A O 1
ATOM 788 N N . VAL A 1 107 ? -6.128 -1.093 -3.125 1.00 89.94 107 VAL A N 1
ATOM 789 C CA . VAL A 1 107 ? -4.728 -0.967 -2.715 1.00 89.94 107 VAL A CA 1
ATOM 790 C C . VAL A 1 107 ? -3.876 -1.899 -3.562 1.00 89.94 107 VAL A C 1
ATOM 792 O O . VAL A 1 107 ? -4.189 -3.083 -3.695 1.00 89.94 107 VAL A O 1
ATOM 795 N N . VAL A 1 108 ? -2.793 -1.355 -4.116 1.00 91.75 108 VAL A N 1
ATOM 796 C CA . VAL A 1 108 ? -1.724 -2.133 -4.747 1.00 91.75 108 VAL A CA 1
ATOM 797 C C . VAL A 1 108 ? -0.569 -2.211 -3.755 1.00 91.75 108 VAL A C 1
ATOM 799 O O . VAL A 1 108 ? 0.060 -1.200 -3.461 1.00 91.75 108 VAL A O 1
ATOM 802 N N . GLY A 1 109 ? -0.336 -3.397 -3.205 1.00 92.81 109 GLY A N 1
ATOM 803 C CA . GLY A 1 109 ? 0.748 -3.689 -2.278 1.00 92.81 109 GLY A CA 1
ATOM 804 C C . GLY A 1 109 ? 1.988 -4.186 -3.012 1.00 92.81 109 GLY A C 1
ATOM 805 O O . GLY A 1 109 ? 1.912 -5.067 -3.871 1.00 92.81 109 GLY A O 1
ATOM 806 N N . LEU A 1 110 ? 3.137 -3.637 -2.637 1.00 94.38 110 LEU A N 1
ATOM 807 C CA . LEU A 1 110 ? 4.448 -4.085 -3.088 1.00 94.38 110 LEU A CA 1
ATOM 808 C C . LEU A 1 110 ? 5.178 -4.693 -1.897 1.00 94.38 110 LEU A C 1
ATOM 810 O O . LEU A 1 110 ? 5.150 -4.135 -0.801 1.00 94.38 110 LEU A O 1
ATOM 814 N N . VAL A 1 111 ? 5.812 -5.838 -2.117 1.00 92.19 111 VAL A N 1
ATOM 815 C CA . VAL A 1 111 ? 6.695 -6.463 -1.132 1.00 92.19 111 VAL A CA 1
ATOM 816 C C . VAL A 1 111 ? 8.120 -6.058 -1.478 1.00 92.19 111 VAL A C 1
ATOM 818 O O . VAL A 1 111 ? 8.455 -5.978 -2.657 1.00 92.19 111 VAL A O 1
ATOM 821 N N . PHE A 1 112 ? 8.949 -5.798 -0.472 1.00 92.44 112 PHE A N 1
ATOM 822 C CA . PHE A 1 112 ? 10.366 -5.513 -0.664 1.00 92.44 112 PHE A CA 1
ATOM 823 C C . PHE A 1 112 ? 11.226 -6.605 -0.045 1.00 92.44 112 PHE A C 1
ATOM 825 O O . PHE A 1 112 ? 10.896 -7.132 1.018 1.00 92.44 112 PHE A O 1
ATOM 832 N N . GLU A 1 113 ? 12.350 -6.899 -0.686 1.00 90.81 113 GLU A N 1
ATOM 833 C CA . GLU A 1 113 ? 13.390 -7.765 -0.145 1.00 90.81 113 GLU A CA 1
ATOM 834 C C . GLU A 1 113 ? 14.751 -7.071 -0.179 1.00 90.81 113 GLU A C 1
ATOM 836 O O . GLU A 1 113 ? 15.014 -6.217 -1.030 1.00 90.81 113 GLU A O 1
ATOM 841 N N . LEU A 1 114 ? 15.620 -7.447 0.762 1.00 88.31 114 LEU A N 1
ATOM 842 C CA . LEU A 1 114 ? 17.000 -6.984 0.756 1.00 88.31 114 LEU A CA 1
ATOM 843 C C . LEU A 1 114 ? 17.783 -7.775 -0.295 1.00 88.31 114 LEU A C 1
ATOM 845 O O . LEU A 1 114 ? 17.887 -9.000 -0.178 1.00 88.31 114 LEU A O 1
ATOM 849 N N . PRO A 1 115 ? 18.353 -7.106 -1.303 1.00 85.44 115 PRO A N 1
ATOM 850 C CA . PRO A 1 115 ? 19.096 -7.788 -2.342 1.00 85.44 115 PRO A CA 1
ATOM 851 C C . PRO A 1 115 ? 20.476 -8.237 -1.834 1.00 85.44 115 PRO A C 1
ATOM 853 O O . PRO A 1 115 ? 21.103 -7.587 -0.999 1.00 85.44 115 PRO A O 1
ATOM 856 N N . TYR A 1 116 ? 20.989 -9.344 -2.382 1.00 76.06 116 TYR A N 1
ATOM 857 C CA . TYR A 1 116 ? 22.353 -9.820 -2.097 1.00 76.06 116 TYR A CA 1
ATOM 858 C C . TYR A 1 116 ? 23.446 -8.895 -2.654 1.00 76.06 116 TYR A C 1
ATOM 860 O O . TYR A 1 116 ? 24.552 -8.845 -2.119 1.00 76.06 116 TYR A O 1
ATOM 868 N N . PHE A 1 117 ? 23.144 -8.187 -3.741 1.00 74.81 117 PHE A N 1
ATOM 869 C CA . PHE A 1 117 ? 24.000 -7.168 -4.340 1.00 74.81 117 PHE A CA 1
ATOM 870 C C . PHE A 1 117 ? 23.340 -5.803 -4.145 1.00 74.81 117 PHE A C 1
ATOM 872 O O . PHE A 1 117 ? 22.134 -5.731 -3.966 1.00 74.81 117 PHE A O 1
ATOM 879 N N . SER A 1 118 ? 24.095 -4.706 -4.180 1.00 70.38 118 SER A N 1
ATOM 880 C CA . SER A 1 118 ? 23.556 -3.354 -3.957 1.00 70.38 118 SER A CA 1
ATOM 881 C C . SER A 1 118 ? 22.706 -2.828 -5.131 1.00 70.38 118 SER A C 1
ATOM 883 O O . SER A 1 118 ? 22.960 -1.736 -5.633 1.00 70.38 118 SER A O 1
ATOM 885 N N . ASN A 1 119 ? 21.728 -3.593 -5.618 1.00 79.75 119 ASN A N 1
ATOM 886 C CA . ASN A 1 119 ? 20.760 -3.154 -6.619 1.00 79.75 119 ASN A CA 1
ATOM 887 C C . ASN A 1 119 ? 19.474 -2.695 -5.927 1.00 79.75 119 ASN A C 1
ATOM 889 O O . ASN A 1 119 ? 18.766 -3.502 -5.349 1.00 79.75 119 ASN A O 1
ATOM 893 N N . SER A 1 120 ? 19.158 -1.407 -6.000 1.00 81.88 120 SER A N 1
ATOM 894 C CA . SER A 1 120 ? 17.871 -0.872 -5.549 1.00 81.88 120 SER A CA 1
ATOM 895 C C . SER A 1 120 ? 16.971 -0.595 -6.749 1.00 81.88 120 SER A C 1
ATOM 897 O O . SER A 1 120 ? 17.437 -0.474 -7.885 1.00 81.88 120 SER A O 1
ATOM 899 N N . THR A 1 121 ? 15.669 -0.510 -6.509 1.00 88.19 121 THR A N 1
ATOM 900 C CA . THR A 1 121 ? 14.707 -0.071 -7.521 1.00 88.19 121 THR A CA 1
ATOM 901 C C . THR A 1 121 ? 14.783 1.462 -7.645 1.00 88.19 121 THR A C 1
ATOM 903 O O . THR A 1 121 ? 14.391 2.139 -6.693 1.00 88.19 121 THR A O 1
ATOM 906 N N . PRO A 1 122 ? 15.197 2.042 -8.797 1.00 90.94 122 PRO A N 1
ATOM 907 C CA . PRO A 1 122 ? 15.509 3.478 -8.904 1.00 90.94 122 PRO A CA 1
ATOM 908 C C . PRO A 1 122 ? 14.369 4.423 -8.509 1.00 90.94 122 PRO A C 1
ATOM 910 O O . PRO A 1 122 ? 14.602 5.499 -7.965 1.00 90.94 122 PRO A O 1
ATOM 913 N N . LEU A 1 123 ? 13.121 4.006 -8.749 1.00 93.00 123 LEU A N 1
ATOM 914 C CA . LEU A 1 123 ? 11.938 4.742 -8.306 1.00 93.00 123 LEU A CA 1
ATOM 915 C C . LEU A 1 123 ? 11.965 4.997 -6.792 1.00 93.00 123 LEU A C 1
ATOM 917 O O . LEU A 1 123 ? 11.683 6.106 -6.353 1.00 93.00 123 LEU A O 1
ATOM 921 N N . PHE A 1 124 ? 12.291 3.981 -5.992 1.00 91.19 124 PHE A N 1
ATOM 922 C CA . PHE A 1 124 ? 12.269 4.100 -4.535 1.00 91.19 124 PHE A CA 1
ATOM 923 C C . PHE A 1 124 ? 13.479 4.858 -3.995 1.00 91.19 124 PHE A C 1
ATOM 925 O O . PHE A 1 124 ? 13.332 5.560 -3.000 1.00 91.19 124 PHE A O 1
ATOM 932 N N . ASP A 1 125 ? 14.614 4.835 -4.695 1.00 90.44 125 ASP A N 1
ATOM 933 C CA . ASP A 1 125 ? 15.735 5.728 -4.381 1.00 90.44 125 ASP A CA 1
ATOM 934 C C . ASP A 1 125 ? 15.310 7.202 -4.515 1.00 90.44 125 ASP A C 1
ATOM 936 O O . ASP A 1 125 ? 15.593 8.013 -3.639 1.00 90.44 125 ASP A O 1
ATOM 940 N N . SER A 1 126 ? 14.547 7.539 -5.563 1.00 91.94 126 SER A N 1
ATOM 941 C CA . SER A 1 126 ? 14.002 8.889 -5.772 1.00 91.94 126 SER A CA 1
ATOM 942 C C . SER A 1 126 ? 12.936 9.285 -4.740 1.00 91.94 126 SER A C 1
ATOM 944 O O . SER A 1 126 ? 12.896 10.433 -4.292 1.00 91.94 126 SER A O 1
ATOM 946 N N . VAL A 1 127 ? 12.078 8.342 -4.333 1.00 91.25 127 VAL A N 1
ATOM 947 C CA . VAL A 1 127 ? 11.071 8.581 -3.284 1.00 91.25 127 VAL A CA 1
ATOM 948 C C . VAL A 1 127 ? 11.740 8.867 -1.940 1.00 91.25 127 VAL A C 1
ATOM 950 O O . VAL A 1 127 ? 11.300 9.763 -1.222 1.00 91.25 127 VAL A O 1
ATOM 953 N N . PHE A 1 128 ? 12.791 8.121 -1.594 1.00 90.56 128 PHE A N 1
ATOM 954 C CA . PHE A 1 128 ? 13.442 8.208 -0.286 1.00 90.56 128 PHE A CA 1
ATOM 955 C C . PHE A 1 128 ? 14.618 9.191 -0.225 1.00 90.56 128 PHE A C 1
ATOM 957 O O . PHE A 1 128 ? 15.136 9.416 0.865 1.00 90.56 128 PHE A O 1
ATOM 964 N N . ALA A 1 129 ? 14.984 9.833 -1.339 1.00 91.50 129 ALA A N 1
ATOM 965 C CA . ALA A 1 129 ? 16.109 10.770 -1.424 1.00 91.50 129 ALA A CA 1
ATOM 966 C C . ALA A 1 129 ? 16.084 11.890 -0.366 1.00 91.50 129 ALA A C 1
ATOM 968 O O . ALA A 1 129 ? 17.134 12.312 0.105 1.00 91.50 129 ALA A O 1
ATOM 969 N N . HIS A 1 130 ? 14.886 12.337 0.028 1.00 92.19 130 HIS A N 1
ATOM 970 C CA . HIS A 1 130 ? 14.677 13.460 0.954 1.00 92.19 130 HIS A CA 1
ATOM 971 C C . HIS A 1 130 ? 13.979 13.028 2.251 1.00 92.19 130 HIS A C 1
ATOM 973 O O . HIS A 1 130 ? 13.225 13.793 2.849 1.00 92.19 130 HIS A O 1
ATOM 979 N N . ILE A 1 131 ? 14.153 11.774 2.682 1.00 90.62 131 ILE A N 1
ATOM 980 C CA . ILE A 1 131 ? 13.453 11.254 3.868 1.00 90.62 131 ILE A CA 1
ATOM 981 C C . ILE A 1 131 ? 13.856 11.974 5.165 1.00 90.62 131 ILE A C 1
ATOM 983 O O . ILE A 1 131 ? 13.005 12.201 6.027 1.00 90.62 131 ILE A O 1
ATOM 987 N N . ASP A 1 132 ? 15.114 12.401 5.277 1.00 91.81 132 ASP A N 1
ATOM 988 C CA . ASP A 1 132 ? 15.619 13.120 6.452 1.00 91.81 132 ASP A CA 1
ATOM 989 C C . ASP A 1 132 ? 14.991 14.515 6.602 1.00 91.81 132 ASP A C 1
ATOM 991 O O . ASP A 1 132 ? 14.777 14.984 7.724 1.00 91.81 132 ASP A O 1
ATOM 995 N N . ASP A 1 133 ? 14.587 15.141 5.491 1.00 92.12 133 ASP A N 1
ATOM 996 C CA . ASP A 1 133 ? 13.917 16.448 5.488 1.00 92.12 133 ASP A CA 1
ATOM 997 C C . ASP A 1 133 ? 12.538 16.406 6.164 1.00 92.12 133 ASP A C 1
ATOM 999 O O . ASP A 1 133 ? 11.998 17.446 6.552 1.00 92.12 133 ASP A O 1
ATOM 1003 N N . ILE A 1 134 ? 11.956 15.211 6.316 1.00 88.56 134 ILE A N 1
ATOM 1004 C CA . ILE A 1 134 ? 10.631 14.998 6.911 1.00 88.56 134 ILE A CA 1
ATOM 1005 C C . ILE A 1 134 ? 10.661 14.163 8.198 1.00 88.56 134 ILE A C 1
ATOM 1007 O O . ILE A 1 134 ? 9.664 13.540 8.584 1.00 88.56 134 ILE A O 1
ATOM 1011 N N . ALA A 1 135 ? 11.789 14.176 8.914 1.00 88.12 135 ALA A N 1
ATOM 1012 C CA . ALA A 1 135 ? 11.965 13.430 10.162 1.00 88.12 135 ALA A CA 1
ATOM 1013 C C . ALA A 1 135 ? 10.913 13.767 11.242 1.00 88.12 135 ALA A C 1
ATOM 1015 O O . ALA A 1 135 ? 10.623 12.948 12.114 1.00 88.12 135 ALA A O 1
ATOM 1016 N N . THR A 1 136 ? 10.314 14.961 11.192 1.00 82.88 136 THR A N 1
ATOM 1017 C CA . THR A 1 136 ? 9.295 15.399 12.159 1.00 82.88 136 THR A CA 1
ATOM 1018 C C . THR A 1 136 ? 7.875 15.205 11.602 1.00 82.88 136 THR A C 1
ATOM 1020 O O . THR A 1 136 ? 7.586 15.696 10.510 1.00 82.88 136 THR A O 1
ATOM 1023 N N . PRO A 1 137 ? 6.947 14.557 12.331 1.00 80.38 137 PRO A N 1
ATOM 1024 C CA . PRO A 1 137 ? 5.553 14.434 11.899 1.00 80.38 137 PRO A CA 1
ATOM 1025 C C . PRO A 1 137 ? 4.902 15.786 11.570 1.00 80.38 137 PRO A C 1
ATOM 1027 O O . PRO A 1 137 ? 5.118 16.777 12.265 1.00 80.38 137 PRO A O 1
ATOM 1030 N N . GLY A 1 138 ? 4.095 15.823 10.509 1.00 75.94 138 GLY A N 1
ATOM 1031 C CA . GLY A 1 138 ? 3.442 17.032 9.995 1.00 75.94 138 GLY A CA 1
ATOM 1032 C C . GLY A 1 138 ? 4.299 17.869 9.037 1.00 75.94 138 GLY A C 1
ATOM 1033 O O . GLY A 1 138 ? 3.790 18.820 8.446 1.00 75.94 138 GLY A O 1
ATOM 1034 N N . THR A 1 139 ? 5.576 17.526 8.851 1.00 82.56 139 THR A N 1
ATOM 1035 C CA . THR A 1 139 ? 6.440 18.169 7.850 1.00 82.56 139 THR A CA 1
ATOM 1036 C C . THR A 1 139 ? 6.284 17.539 6.466 1.00 82.56 139 THR A C 1
ATOM 1038 O O . THR A 1 139 ? 5.758 16.429 6.311 1.00 82.56 139 THR A O 1
ATOM 1041 N N . TYR A 1 140 ? 6.721 18.274 5.442 1.00 89.31 140 TYR A N 1
ATOM 1042 C CA . TYR A 1 140 ? 6.703 17.819 4.059 1.00 89.31 140 TYR A CA 1
ATOM 1043 C C . TYR A 1 140 ? 7.915 18.328 3.275 1.00 89.31 140 TYR A C 1
ATOM 1045 O O . TYR A 1 140 ? 8.447 19.399 3.557 1.00 89.31 140 TYR A O 1
ATOM 1053 N N . THR A 1 141 ? 8.274 17.583 2.237 1.00 92.25 141 THR A N 1
ATOM 1054 C CA . THR A 1 141 ? 9.262 17.937 1.215 1.00 92.25 141 THR A CA 1
ATOM 1055 C C . THR A 1 141 ? 8.722 17.555 -0.172 1.00 92.25 141 THR A C 1
ATOM 1057 O O . THR A 1 141 ? 7.539 17.214 -0.328 1.00 92.25 141 THR A O 1
ATOM 1060 N N . LYS A 1 142 ? 9.554 17.647 -1.207 1.00 93.12 142 LYS A N 1
ATOM 1061 C CA . LYS A 1 142 ? 9.261 17.135 -2.547 1.00 93.12 142 LYS A CA 1
ATOM 1062 C C . LYS A 1 142 ? 10.193 15.980 -2.872 1.00 93.12 142 LYS A C 1
ATOM 1064 O O . LYS A 1 142 ? 11.361 16.023 -2.516 1.00 93.12 142 LYS A O 1
ATOM 1069 N N . THR A 1 143 ? 9.674 14.974 -3.563 1.00 93.50 143 THR A N 1
ATOM 1070 C CA . THR A 1 143 ? 10.519 13.938 -4.166 1.00 93.50 143 THR A CA 1
ATOM 1071 C C . THR A 1 143 ? 11.291 14.499 -5.358 1.00 93.50 143 THR A C 1
ATOM 1073 O O . THR A 1 143 ? 10.915 15.535 -5.918 1.00 93.50 143 THR A O 1
ATOM 1076 N N . ASP A 1 144 ? 12.291 13.746 -5.808 1.00 93.88 144 ASP A N 1
ATOM 1077 C CA . ASP A 1 144 ? 12.853 13.919 -7.147 1.00 93.88 144 ASP A CA 1
ATOM 1078 C C . ASP A 1 144 ? 11.881 13.380 -8.225 1.00 93.88 144 ASP A C 1
ATOM 1080 O O . ASP A 1 144 ? 10.719 13.051 -7.939 1.00 93.88 144 ASP A O 1
ATOM 1084 N N . HIS A 1 145 ? 12.352 13.310 -9.475 1.00 95.19 145 HIS A N 1
ATOM 1085 C CA . HIS A 1 145 ? 11.588 12.771 -10.601 1.00 95.19 145 HIS A CA 1
ATOM 1086 C C . HIS A 1 145 ? 11.236 11.295 -10.391 1.00 95.19 145 HIS A C 1
ATOM 1088 O O . HIS A 1 145 ? 12.110 10.443 -10.241 1.00 95.19 145 HIS A O 1
ATOM 1094 N N . LEU A 1 146 ? 9.943 10.991 -10.472 1.00 95.44 146 LEU A N 1
ATOM 1095 C CA . LEU A 1 146 ? 9.397 9.659 -10.267 1.00 95.44 146 LEU A CA 1
ATOM 1096 C C . LEU A 1 146 ? 9.133 8.989 -11.615 1.00 95.44 146 LEU A C 1
ATOM 1098 O O . LEU A 1 146 ? 8.169 9.330 -12.304 1.00 95.44 146 LEU A O 1
ATOM 1102 N N . ASP A 1 147 ? 9.964 8.008 -11.964 1.00 95.00 147 ASP A N 1
ATOM 1103 C CA . ASP A 1 147 ? 9.758 7.138 -13.123 1.00 95.00 147 ASP A CA 1
ATOM 1104 C C . ASP A 1 147 ? 9.194 5.776 -12.693 1.00 95.00 147 ASP A C 1
ATOM 1106 O O . ASP A 1 147 ? 9.866 4.958 -12.061 1.00 95.00 147 ASP A O 1
ATOM 1110 N N . PHE A 1 148 ? 7.941 5.519 -13.065 1.00 95.12 148 PHE A N 1
ATOM 1111 C CA . PHE A 1 148 ? 7.226 4.291 -12.720 1.00 95.12 148 PHE A CA 1
ATOM 1112 C C . PHE A 1 148 ? 7.360 3.189 -13.774 1.00 95.12 148 PHE A C 1
ATOM 1114 O O . PHE A 1 148 ? 6.804 2.107 -13.583 1.00 95.12 148 PHE A O 1
ATOM 1121 N N . THR A 1 149 ? 8.088 3.418 -14.871 1.00 94.50 149 THR A N 1
ATOM 1122 C CA . THR A 1 149 ? 8.169 2.483 -16.006 1.00 94.50 149 THR A CA 1
ATOM 1123 C C . THR A 1 149 ? 8.594 1.083 -15.565 1.00 94.50 149 THR A C 1
ATOM 1125 O O . THR A 1 149 ? 7.931 0.098 -15.894 1.00 94.50 149 THR A O 1
ATOM 1128 N N . ALA A 1 150 ? 9.656 0.987 -14.758 1.00 93.38 150 ALA A N 1
ATOM 1129 C CA . ALA A 1 150 ? 10.154 -0.288 -14.245 1.00 93.38 150 ALA A CA 1
ATOM 1130 C C . ALA A 1 150 ? 9.165 -0.964 -13.279 1.00 93.38 150 ALA A C 1
ATOM 1132 O O . ALA A 1 150 ? 8.971 -2.177 -13.347 1.00 93.38 150 ALA A O 1
ATOM 1133 N N . LEU A 1 151 ? 8.492 -0.186 -12.425 1.00 94.44 151 LEU A N 1
ATOM 1134 C CA . LEU A 1 151 ? 7.481 -0.709 -11.504 1.00 94.44 151 LEU A CA 1
ATOM 1135 C C . LEU A 1 151 ? 6.270 -1.271 -12.261 1.00 94.44 151 LEU A C 1
ATOM 1137 O O . LEU A 1 151 ? 5.786 -2.359 -11.958 1.00 94.44 151 LEU A O 1
ATOM 1141 N N . VAL A 1 152 ? 5.784 -0.539 -13.264 1.00 94.38 152 VAL A N 1
ATOM 1142 C CA . VAL A 1 152 ? 4.669 -0.978 -14.110 1.00 94.38 152 VAL A CA 1
ATOM 1143 C C . VAL A 1 152 ? 5.055 -2.233 -14.894 1.00 94.38 152 VAL A C 1
ATOM 1145 O O . VAL A 1 152 ? 4.241 -3.148 -15.009 1.00 94.38 152 VAL A O 1
ATOM 1148 N N . ALA A 1 153 ? 6.287 -2.316 -15.401 1.00 93.81 153 ALA A N 1
ATOM 1149 C CA . ALA A 1 153 ? 6.787 -3.526 -16.048 1.00 93.81 153 ALA A CA 1
ATOM 1150 C C . ALA A 1 153 ? 6.789 -4.724 -15.083 1.00 93.81 153 ALA A C 1
ATOM 1152 O O . ALA A 1 153 ? 6.237 -5.765 -15.434 1.00 93.81 153 ALA A O 1
ATOM 1153 N N . HIS A 1 154 ? 7.308 -4.550 -13.860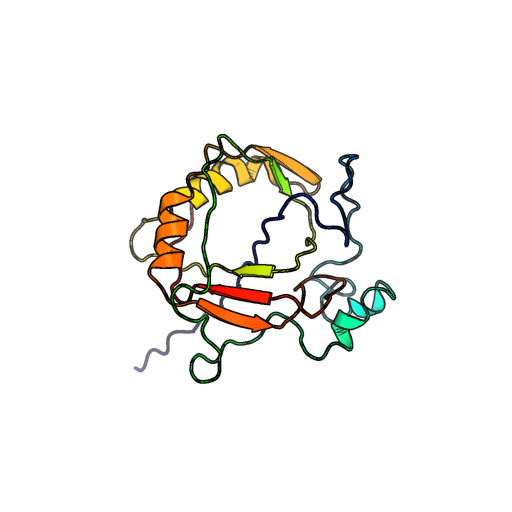 1.00 94.00 154 HIS A N 1
ATOM 1154 C CA . HIS A 1 154 ? 7.321 -5.578 -12.809 1.00 94.00 154 HIS A CA 1
ATOM 1155 C C . HIS A 1 154 ? 5.921 -6.098 -12.476 1.00 94.00 154 HIS A C 1
ATOM 1157 O O . HIS A 1 154 ? 5.700 -7.305 -12.421 1.00 94.00 154 HIS A O 1
ATOM 1163 N N . LEU A 1 155 ? 4.954 -5.199 -12.295 1.00 93.56 155 LEU A N 1
ATOM 1164 C CA . LEU A 1 155 ? 3.572 -5.570 -11.980 1.00 93.56 155 LEU A CA 1
ATOM 1165 C C . LEU A 1 155 ? 2.859 -6.282 -13.138 1.00 93.56 155 LEU A C 1
ATOM 1167 O O . LEU A 1 155 ? 1.943 -7.066 -12.905 1.00 93.56 155 LEU A O 1
ATOM 1171 N N . ASN A 1 156 ? 3.256 -6.011 -14.383 1.00 92.56 156 ASN A N 1
ATOM 1172 C CA . ASN A 1 156 ? 2.692 -6.669 -15.561 1.00 92.56 156 ASN A CA 1
ATOM 1173 C C . ASN A 1 156 ? 3.351 -8.024 -15.868 1.00 92.56 156 ASN A C 1
ATOM 1175 O O . ASN A 1 156 ? 2.741 -8.841 -16.559 1.00 92.56 156 ASN A O 1
ATOM 1179 N N . SER A 1 157 ? 4.582 -8.260 -15.406 1.00 92.88 157 SER A N 1
ATOM 1180 C CA . SER A 1 157 ? 5.328 -9.495 -15.676 1.00 92.88 157 SER A CA 1
ATOM 1181 C C . SER A 1 157 ? 5.127 -10.590 -14.629 1.00 92.88 157 SER A C 1
ATOM 1183 O O . SER A 1 157 ? 5.526 -11.726 -14.876 1.00 92.88 157 SER A O 1
ATOM 1185 N N . HIS A 1 158 ? 4.520 -10.274 -13.485 1.00 94.50 158 HIS A N 1
ATOM 1186 C CA . HIS A 1 158 ? 4.368 -11.195 -12.360 1.00 94.50 158 HIS A CA 1
ATOM 1187 C C . HIS A 1 158 ? 2.905 -11.414 -11.972 1.00 94.50 158 HIS A C 1
ATOM 1189 O O . HIS A 1 158 ? 2.000 -10.688 -12.390 1.00 94.50 158 HIS A O 1
ATOM 1195 N N . GLY A 1 159 ? 2.671 -12.460 -11.179 1.00 95.19 159 GLY A N 1
ATOM 1196 C CA . GLY A 1 159 ? 1.361 -12.719 -10.605 1.00 95.19 159 GLY A CA 1
ATOM 1197 C C . GLY A 1 159 ? 0.967 -11.636 -9.601 1.00 95.19 159 GLY A C 1
ATOM 1198 O O . GLY A 1 159 ? 1.809 -10.939 -9.033 1.00 95.19 159 GLY A O 1
ATOM 1199 N N . ILE A 1 160 ? -0.337 -11.519 -9.365 1.00 96.81 160 ILE A N 1
ATOM 1200 C CA . ILE A 1 160 ? -0.899 -10.601 -8.377 1.00 96.81 160 ILE A CA 1
ATOM 1201 C C . ILE A 1 160 ? -1.842 -11.395 -7.478 1.00 96.81 160 ILE A C 1
ATOM 1203 O O . ILE A 1 160 ? -2.870 -11.883 -7.958 1.00 96.81 160 ILE A O 1
ATOM 1207 N N . TYR A 1 161 ? -1.517 -11.507 -6.190 1.00 97.50 161 TYR A N 1
ATOM 1208 C CA . TYR A 1 161 ? -2.456 -12.007 -5.187 1.00 97.50 161 TYR A CA 1
ATOM 1209 C C . TYR A 1 161 ? -3.606 -11.018 -5.038 1.00 97.50 161 TYR A C 1
ATOM 1211 O O . TYR A 1 161 ? -3.390 -9.803 -5.041 1.00 97.50 161 TYR A O 1
ATOM 1219 N N . ARG A 1 162 ? -4.831 -11.515 -4.878 1.00 96.69 162 ARG A N 1
ATOM 1220 C CA . ARG A 1 162 ? -6.012 -10.674 -4.706 1.00 96.69 162 ARG A CA 1
ATOM 1221 C C . ARG A 1 162 ? -6.883 -11.173 -3.567 1.00 96.69 162 ARG A C 1
ATOM 1223 O O . ARG A 1 162 ? -7.209 -12.347 -3.499 1.00 96.69 162 ARG A O 1
ATOM 1230 N N . TYR A 1 163 ? -7.360 -10.250 -2.741 1.00 96.69 163 TYR A N 1
ATOM 1231 C CA . TYR A 1 163 ? -8.430 -10.530 -1.786 1.00 96.69 163 TYR A CA 1
ATOM 1232 C C . TYR A 1 163 ? -9.256 -9.274 -1.494 1.00 96.69 163 TYR A C 1
ATOM 1234 O O . TYR A 1 163 ? -8.896 -8.161 -1.882 1.00 96.69 163 TYR A O 1
ATOM 1242 N N . THR A 1 164 ? -10.396 -9.453 -0.827 1.00 96.31 164 THR A N 1
ATOM 1243 C CA . THR A 1 164 ? -11.203 -8.341 -0.308 1.00 96.31 164 THR A CA 1
ATOM 1244 C C . THR A 1 164 ? -11.011 -8.255 1.200 1.00 96.31 164 THR A C 1
ATOM 1246 O O . THR A 1 164 ? -11.323 -9.208 1.908 1.00 96.31 164 THR A O 1
ATOM 1249 N N . GLY A 1 165 ? -10.503 -7.123 1.679 1.00 95.12 165 GLY A N 1
ATOM 1250 C CA . GLY A 1 165 ? -10.157 -6.905 3.083 1.00 95.12 165 GLY A CA 1
ATOM 1251 C C . GLY A 1 165 ? -10.590 -5.532 3.581 1.00 95.12 165 GLY A C 1
ATOM 1252 O O . GLY A 1 165 ? -11.657 -5.032 3.206 1.00 95.12 165 GLY A O 1
ATOM 1253 N N . SER A 1 166 ? -9.745 -4.903 4.397 1.00 92.75 166 SER A N 1
ATOM 1254 C CA . SER A 1 166 ? -9.999 -3.590 4.991 1.00 92.75 166 SER A CA 1
ATOM 1255 C C . SER A 1 166 ? -8.837 -2.617 4.821 1.00 92.75 166 SER A C 1
ATOM 1257 O O . SER A 1 166 ? -7.765 -2.972 4.331 1.00 92.75 166 SER A O 1
ATOM 1259 N N . LEU A 1 167 ? -9.034 -1.377 5.266 1.00 91.00 167 LEU A N 1
ATOM 1260 C CA . LEU A 1 167 ? -7.920 -0.506 5.632 1.00 91.00 1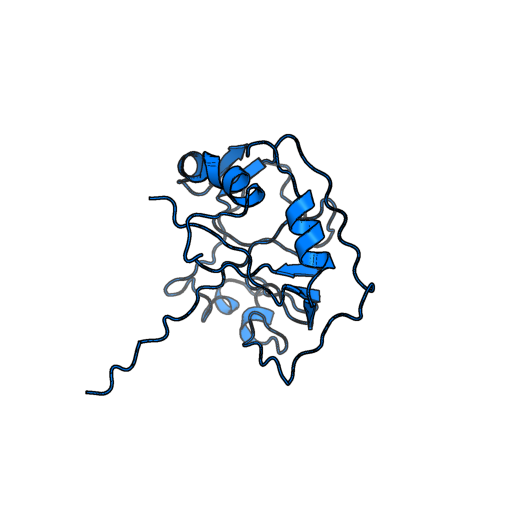67 LEU A CA 1
ATOM 1261 C C . LEU A 1 167 ? -7.177 -1.10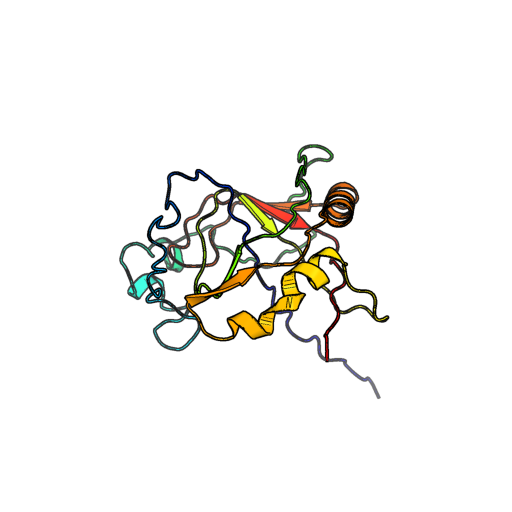9 6.831 1.00 91.00 167 LEU A C 1
ATOM 1263 O O . LEU A 1 167 ? -7.805 -1.662 7.733 1.00 91.00 167 LEU A O 1
ATOM 1267 N N . THR A 1 168 ? -5.852 -0.975 6.845 1.00 91.62 168 THR A N 1
ATOM 1268 C CA . THR A 1 168 ? -4.969 -1.474 7.918 1.00 91.62 168 THR A CA 1
ATOM 1269 C C . THR A 1 168 ? -4.778 -0.453 9.046 1.00 91.62 168 THR A C 1
ATOM 1271 O O . THR A 1 168 ? -3.996 -0.672 9.967 1.00 91.62 168 THR A O 1
ATOM 1274 N N . THR A 1 169 ? -5.491 0.672 8.973 1.00 89.12 169 THR A N 1
ATOM 1275 C CA . THR A 1 169 ? -5.533 1.736 9.980 1.00 89.12 169 THR A CA 1
ATOM 1276 C C . THR A 1 169 ? -6.980 2.137 10.252 1.00 89.12 169 THR A C 1
ATOM 1278 O O . THR A 1 169 ? -7.836 1.950 9.377 1.00 89.12 169 THR A O 1
ATOM 1281 N N . PRO A 1 170 ? -7.279 2.740 11.417 1.00 88.12 170 PRO A N 1
ATOM 1282 C CA . PRO A 1 170 ? -8.597 3.290 11.709 1.00 88.12 170 PRO A CA 1
ATOM 1283 C C . PRO A 1 170 ? -9.134 4.163 10.564 1.00 88.12 170 PRO A C 1
ATOM 1285 O O . PRO A 1 170 ? -8.366 4.932 9.982 1.00 88.12 170 PRO A O 1
ATOM 1288 N N . PRO A 1 171 ? -10.428 4.046 10.204 1.00 90.38 171 PRO A N 1
ATOM 1289 C CA . PRO A 1 171 ? -11.492 3.287 10.882 1.00 90.38 171 PRO A CA 1
ATOM 1290 C C . PRO A 1 171 ? -11.578 1.787 10.522 1.00 90.38 171 PRO A C 1
ATOM 1292 O O . PRO A 1 171 ? -12.571 1.136 10.841 1.00 90.38 171 PRO A O 1
ATOM 1295 N N . CYS A 1 172 ? -10.559 1.228 9.862 1.00 90.25 172 CYS A N 1
ATOM 1296 C CA . CYS A 1 172 ? -10.488 -0.173 9.437 1.00 90.25 172 CYS A CA 1
ATOM 1297 C C . CYS A 1 172 ? -11.664 -0.613 8.546 1.00 90.25 172 CYS A C 1
ATOM 1299 O O . CYS A 1 172 ? -12.130 -1.754 8.606 1.00 90.25 172 CYS A O 1
ATOM 1301 N N . SER A 1 173 ? -12.164 0.318 7.725 1.00 89.38 173 SER A N 1
ATOM 1302 C CA . SER A 1 173 ? -13.271 0.087 6.794 1.00 89.38 173 SER A CA 1
ATOM 1303 C C . SER A 1 173 ? -13.000 -1.113 5.891 1.00 89.38 173 SER A C 1
ATOM 1305 O O . SER A 1 173 ? -11.950 -1.177 5.257 1.00 89.38 173 SER A O 1
ATOM 1307 N N . GLU A 1 174 ? -13.953 -2.043 5.827 1.00 90.31 174 GLU A N 1
ATOM 1308 C CA . GLU A 1 174 ? -13.896 -3.237 4.974 1.00 90.31 174 GLU A CA 1
ATOM 1309 C C . GLU A 1 174 ? -14.279 -2.942 3.514 1.00 90.31 174 GLU A C 1
ATOM 1311 O O . GLU A 1 174 ? -14.665 -1.824 3.165 1.00 90.31 174 GLU A O 1
ATOM 1316 N N . LYS A 1 175 ? -14.246 -3.991 2.680 1.00 90.69 175 LYS A N 1
ATOM 1317 C CA . LYS A 1 175 ? -14.537 -3.981 1.236 1.00 90.69 175 LYS A CA 1
ATOM 1318 C C . LYS A 1 175 ? -13.472 -3.260 0.409 1.00 90.69 175 LYS A C 1
ATOM 1320 O O . LYS A 1 175 ? -13.767 -2.746 -0.668 1.00 90.69 175 LYS A O 1
ATOM 1325 N N . VAL A 1 176 ? -12.235 -3.258 0.899 1.00 91.12 176 VAL A N 1
ATOM 1326 C CA . VAL A 1 176 ? -11.070 -2.776 0.155 1.00 91.12 176 VAL A CA 1
ATOM 1327 C C . VAL A 1 176 ? -10.561 -3.900 -0.739 1.00 91.12 176 VAL A C 1
ATOM 1329 O O . VAL A 1 176 ? -10.296 -5.003 -0.259 1.00 91.12 176 VAL A O 1
ATOM 1332 N N . ALA A 1 177 ? -10.422 -3.626 -2.036 1.00 92.94 177 ALA A N 1
ATOM 1333 C CA . ALA A 1 177 ? -9.812 -4.564 -2.971 1.00 92.94 177 ALA A CA 1
ATOM 1334 C C . ALA A 1 177 ? -8.283 -4.503 -2.847 1.00 92.94 177 ALA A C 1
ATOM 1336 O O . ALA A 1 177 ? -7.678 -3.476 -3.154 1.00 92.94 177 ALA A O 1
ATOM 1337 N N . TRP A 1 178 ? -7.662 -5.591 -2.406 1.00 95.50 178 TRP A N 1
ATOM 1338 C CA . TRP A 1 178 ? -6.213 -5.700 -2.271 1.00 95.50 178 TRP A CA 1
ATOM 1339 C C . TRP A 1 178 ? -5.616 -6.460 -3.448 1.00 95.50 178 TRP A C 1
ATOM 1341 O O . TRP A 1 178 ? -6.111 -7.525 -3.813 1.00 95.50 178 TRP A O 1
ATOM 1351 N N . PHE A 1 179 ? -4.537 -5.917 -4.003 1.00 95.62 179 PHE A N 1
ATOM 1352 C CA . PHE A 1 179 ? -3.740 -6.501 -5.075 1.00 95.62 179 PHE A CA 1
ATOM 1353 C C . PHE A 1 179 ? -2.277 -6.482 -4.646 1.00 95.62 179 PHE A C 1
ATOM 1355 O O . PHE A 1 179 ? -1.716 -5.401 -4.508 1.00 95.62 179 PHE A O 1
ATOM 1362 N N . LEU A 1 180 ? -1.654 -7.632 -4.406 1.00 95.94 180 LEU A N 1
ATOM 1363 C CA . LEU A 1 180 ? -0.261 -7.695 -3.958 1.00 95.94 180 LEU A CA 1
ATOM 1364 C C . LEU A 1 180 ? 0.626 -8.343 -5.012 1.00 95.94 180 LEU A C 1
ATOM 1366 O O . LEU A 1 180 ? 0.286 -9.404 -5.532 1.00 95.94 180 LEU A O 1
ATOM 1370 N N . SER A 1 181 ? 1.767 -7.714 -5.294 1.00 95.25 181 SER A N 1
ATOM 1371 C CA . SER A 1 181 ? 2.818 -8.315 -6.119 1.00 95.25 181 SER A CA 1
ATOM 1372 C C . SER A 1 181 ? 3.252 -9.654 -5.527 1.00 95.25 181 SER A C 1
ATOM 1374 O O . SER A 1 181 ? 3.546 -9.721 -4.332 1.00 95.25 181 SER A O 1
ATOM 1376 N N . THR A 1 182 ? 3.295 -10.711 -6.344 1.00 95.69 182 THR A N 1
ATOM 1377 C CA . THR A 1 182 ? 3.801 -12.019 -5.892 1.00 95.69 182 THR A CA 1
ATOM 1378 C C . THR A 1 182 ? 5.312 -12.008 -5.729 1.00 95.69 182 THR A C 1
ATOM 1380 O O . THR A 1 182 ? 5.827 -12.676 -4.841 1.00 95.69 182 THR A O 1
ATOM 1383 N N . GLU A 1 183 ? 5.999 -11.229 -6.566 1.00 95.25 183 GLU A N 1
ATOM 1384 C CA . GLU A 1 183 ? 7.449 -11.077 -6.514 1.00 95.25 183 GLU A CA 1
ATOM 1385 C C . GLU A 1 183 ? 7.837 -9.808 -5.750 1.00 95.25 183 GLU A C 1
ATOM 1387 O O . GLU A 1 183 ? 7.257 -8.737 -6.006 1.00 95.25 183 GLU A O 1
ATOM 1392 N N . PRO A 1 184 ? 8.815 -9.898 -4.836 1.00 93.75 184 PRO A N 1
ATOM 1393 C CA . PRO A 1 184 ? 9.332 -8.739 -4.138 1.00 93.75 184 PRO A CA 1
ATOM 1394 C C . PRO A 1 184 ? 10.168 -7.850 -5.067 1.00 93.75 184 PRO A C 1
ATOM 1396 O O . PRO A 1 184 ? 10.740 -8.289 -6.064 1.00 93.75 184 PRO A O 1
ATOM 1399 N N . LEU A 1 185 ? 10.233 -6.568 -4.727 1.00 92.88 185 LEU A N 1
ATOM 1400 C CA . LEU A 1 185 ? 11.139 -5.601 -5.330 1.00 92.88 185 LEU A CA 1
ATOM 1401 C C . LEU A 1 185 ? 12.404 -5.484 -4.476 1.00 92.88 185 LEU A C 1
ATOM 1403 O O . LEU A 1 185 ? 12.313 -5.462 -3.246 1.00 92.88 185 LEU A O 1
ATOM 1407 N N . PRO A 1 186 ? 13.585 -5.342 -5.088 1.00 91.31 186 PRO A N 1
ATOM 1408 C CA . PRO A 1 186 ? 14.799 -5.129 -4.326 1.00 91.31 186 PRO A CA 1
ATOM 1409 C C . PRO A 1 186 ? 14.806 -3.709 -3.745 1.00 91.31 186 PRO A C 1
ATOM 1411 O O . PRO A 1 186 ? 14.593 -2.722 -4.464 1.00 91.31 186 PRO A O 1
ATOM 1414 N N . LEU A 1 187 ? 15.068 -3.613 -2.442 1.00 89.06 187 LEU A N 1
ATOM 1415 C CA . LEU A 1 187 ? 15.281 -2.360 -1.723 1.00 89.06 187 LEU A CA 1
ATOM 1416 C C . LEU A 1 187 ? 16.568 -2.466 -0.916 1.00 89.06 187 LEU A C 1
ATOM 1418 O O . LEU A 1 187 ? 16.721 -3.359 -0.085 1.00 89.06 187 LEU A O 1
ATOM 1422 N N . ASN A 1 188 ? 17.500 -1.553 -1.159 1.00 84.25 188 ASN A N 1
ATOM 1423 C CA . ASN A 1 188 ? 18.754 -1.547 -0.422 1.00 84.25 188 ASN A CA 1
ATOM 1424 C C . ASN A 1 188 ? 18.585 -0.857 0.942 1.00 84.25 188 ASN A C 1
ATOM 1426 O O . ASN A 1 188 ? 17.822 0.099 1.079 1.00 84.25 188 ASN A O 1
ATOM 1430 N N . VAL A 1 189 ? 19.347 -1.306 1.938 1.00 71.81 189 VAL A N 1
ATOM 1431 C CA . VAL A 1 189 ? 19.569 -0.531 3.158 1.00 71.81 189 VAL A CA 1
ATOM 1432 C C . VAL A 1 189 ? 20.604 0.531 2.807 1.00 71.81 189 VAL A C 1
ATOM 1434 O O . VAL A 1 189 ? 21.788 0.221 2.678 1.00 71.81 189 VAL A O 1
ATOM 1437 N N . GLN A 1 190 ? 20.178 1.777 2.605 1.00 65.19 190 GLN A N 1
ATOM 1438 C CA . GLN A 1 190 ? 21.144 2.872 2.603 1.00 65.19 190 GLN A CA 1
ATOM 1439 C C . GLN A 1 190 ? 21.722 3.009 4.018 1.00 65.19 190 GLN A C 1
ATOM 1441 O O . GLN A 1 190 ? 20.978 3.085 4.996 1.00 65.19 190 GLN A O 1
ATOM 1446 N N . SER A 1 191 ? 23.052 2.947 4.104 1.00 44.31 191 SER A N 1
ATOM 1447 C CA . SER A 1 191 ? 23.852 3.244 5.297 1.00 44.31 191 SER A CA 1
ATOM 1448 C C . SER A 1 191 ? 24.097 4.734 5.445 1.00 44.31 191 SER A C 1
ATOM 1450 O O . SER A 1 191 ? 24.437 5.332 4.397 1.00 44.31 191 SER A O 1
#

pLDDT: mean 79.8, std 20.17, range [31.08, 97.5]

Secondary structure (DSSP, 8-state):
-------PPP------PPPTT-TTSPPPTTS-----S--SSGGGSGGGHHHH-GGGTHHHH-SS-S-----TTTSEEPPTTS-------BS--EEE--SS----SEEEE--EE--SSS---HHHHHHHTTSGGG-STT-EEE---B--HHHHHHHHHS-EEEEEEE-SSTT--EEEEEEEESSPEE-----

Foldseek 3Di:
DDDDDDDDDDDFDFDFDDDADDPPDHDDPPLDLDQDQAACDDCSRLVNVCVSDVLLVCSPPNPFFDDDDDDPVPFDWDPQPPDQDDDAKDQKDKAAQSSFDDDDQEGEGAAEDADPDPDADVQVCQNCVCVVVHPDHSDIDMTGIHDCPVVSVQQNVFIWTWDWHFPNGPSRHTRYIYTYGPDHGYHHDDD

Organism: NCBI:txid1316194